Protein AF-A0A397VC99-F1 (afdb_monomer_lite)

Foldseek 3Di:
DDDPVVVVVVVVVVVVVVVVVVVVVVLVVVLVVLVVQCPDPPRVVVSVVVLLVVLLVVLQVVCCVPPVDNDDSVRLCVLLVPDDPPPDDDDDDDDPDDPVVVVLVSLLSNLSSVLCVPQADGPSCRDDPLVCLALQNVLVSQCSNCPVPDPNGSDQDQDWDADPPDPHTDDHSVCPRVVRRVVSVVVCVVVVVVVVVVPDD

Secondary structure (DSSP, 8-state):
---HHHHHHHHHHHHHHHHHHHHHHHHHHHHHHHHHHHTSTTTHHHHHHHHHHHHHHHHHHHHHHHH-----HHHHHHHTTPPPS--SS---------HHHHHHHHHHHHHHHHHHHHHSPPTT-----GGG-SHHHHHHHHHHHHTTT-TTTTSPP-S--B-TTS--B---GGGHHHHHHHHHHHHHHHHHHHHHTTS--

Organism: NCBI:txid44941

Structure (mmCIF, N/CA/C/O backbone):
data_AF-A0A397VC99-F1
#
_entry.id   AF-A0A397VC99-F1
#
loop_
_atom_site.group_PDB
_atom_site.id
_atom_site.type_symbol
_atom_site.label_atom_id
_atom_site.label_alt_id
_atom_site.label_comp_id
_atom_site.label_asym_id
_atom_site.label_entity_id
_atom_site.label_seq_id
_atom_site.pdbx_PDB_ins_code
_atom_site.Cartn_x
_atom_site.Cartn_y
_atom_site.Cartn_z
_atom_site.occupancy
_atom_site.B_iso_or_equiv
_atom_site.auth_seq_id
_atom_site.auth_comp_id
_atom_site.auth_asym_id
_atom_site.auth_atom_id
_atom_site.pdbx_PDB_model_num
ATOM 1 N N . MET A 1 1 ? 1.171 -48.719 28.717 1.00 49.84 1 MET A N 1
ATOM 2 C CA . MET A 1 1 ? 1.466 -47.633 29.675 1.00 49.84 1 MET A CA 1
ATOM 3 C C . MET A 1 1 ? 2.004 -46.476 28.856 1.00 49.84 1 MET A C 1
ATOM 5 O O . MET A 1 1 ? 3.018 -46.664 28.202 1.00 49.84 1 MET A O 1
ATOM 9 N N . GLU A 1 2 ? 1.279 -45.361 28.767 1.00 50.50 2 GLU A N 1
ATOM 10 C CA . GLU A 1 2 ? 1.745 -44.176 28.025 1.00 50.50 2 GLU A CA 1
ATOM 11 C C . GLU A 1 2 ? 2.911 -43.511 28.763 1.00 50.50 2 GLU A C 1
ATOM 13 O O . GLU A 1 2 ? 2.883 -43.418 29.992 1.00 50.50 2 GLU A O 1
ATOM 18 N N . ASN A 1 3 ? 3.922 -43.067 28.011 1.00 65.25 3 ASN A N 1
ATOM 19 C CA . ASN A 1 3 ? 5.123 -42.426 28.540 1.00 65.25 3 ASN A CA 1
ATOM 20 C C . ASN A 1 3 ? 4.749 -41.093 29.239 1.00 65.25 3 ASN A C 1
ATOM 22 O O . ASN A 1 3 ? 4.077 -40.265 28.616 1.00 65.25 3 ASN A O 1
ATOM 26 N N . PRO A 1 4 ? 5.144 -40.859 30.508 1.00 64.50 4 PRO A N 1
ATOM 27 C CA . PRO A 1 4 ? 4.855 -39.620 31.233 1.00 64.50 4 PRO A CA 1
ATOM 28 C C . PRO A 1 4 ? 5.277 -38.334 30.499 1.00 64.50 4 PRO A C 1
ATOM 30 O O . PRO A 1 4 ? 4.550 -37.347 30.590 1.00 64.50 4 PRO A O 1
ATOM 33 N N . GLU A 1 5 ? 6.348 -38.353 29.698 1.00 61.09 5 GLU A N 1
ATOM 34 C CA . GLU A 1 5 ? 6.775 -37.191 28.894 1.00 61.09 5 GLU A CA 1
ATOM 35 C C . GLU A 1 5 ? 5.746 -36.803 27.817 1.00 61.09 5 GLU A C 1
ATOM 37 O O . GLU A 1 5 ? 5.451 -35.623 27.626 1.00 61.09 5 GLU A O 1
ATOM 42 N N . GLN A 1 6 ? 5.096 -37.786 27.181 1.00 52.66 6 GLN A N 1
ATOM 43 C CA . GLN A 1 6 ? 4.051 -37.527 26.181 1.00 52.66 6 GLN A CA 1
ATOM 44 C C . GLN A 1 6 ? 2.797 -36.905 26.811 1.00 52.66 6 GLN A C 1
ATOM 46 O O . GLN A 1 6 ? 2.110 -36.103 26.182 1.00 52.66 6 GLN A O 1
ATOM 51 N N . ARG A 1 7 ? 2.494 -37.229 28.076 1.00 59.03 7 ARG A N 1
ATOM 52 C CA . ARG A 1 7 ? 1.361 -36.628 28.802 1.00 59.03 7 ARG A CA 1
ATOM 53 C C . ARG A 1 7 ? 1.609 -35.166 29.161 1.00 59.03 7 ARG A C 1
ATOM 55 O O . ARG A 1 7 ? 0.651 -34.395 29.239 1.00 59.03 7 ARG A O 1
ATOM 62 N N . GLU A 1 8 ? 2.863 -34.790 29.375 1.00 62.41 8 GLU A N 1
ATOM 63 C CA . GLU A 1 8 ? 3.250 -33.425 29.719 1.00 62.41 8 GLU A CA 1
ATOM 64 C C . GLU A 1 8 ? 3.267 -32.514 28.484 1.00 62.41 8 GLU A C 1
ATOM 66 O O . GLU A 1 8 ? 2.694 -31.426 28.535 1.00 62.41 8 GLU A O 1
ATOM 71 N N . GLU A 1 9 ? 3.765 -32.994 27.338 1.00 54.16 9 GLU A N 1
ATOM 72 C CA . GLU A 1 9 ? 3.673 -32.280 26.052 1.00 54.16 9 GLU A CA 1
ATOM 73 C C . GLU A 1 9 ? 2.220 -32.060 25.604 1.00 54.16 9 GLU A C 1
ATOM 75 O O . GLU A 1 9 ? 1.854 -30.957 25.191 1.00 54.16 9 GLU A O 1
ATOM 80 N N . ILE A 1 10 ? 1.353 -33.072 25.748 1.00 63.44 10 ILE A N 1
ATOM 81 C CA . ILE A 1 10 ? -0.078 -32.942 25.430 1.00 63.44 10 ILE A CA 1
ATOM 82 C C . ILE A 1 10 ? -0.740 -31.914 26.356 1.00 63.44 10 ILE A C 1
ATOM 84 O O . ILE A 1 10 ? -1.491 -31.060 25.887 1.00 63.44 10 ILE A O 1
ATOM 88 N N . ARG A 1 11 ? -0.439 -31.927 27.662 1.00 58.31 11 ARG A N 1
ATOM 89 C CA . ARG A 1 11 ? -0.972 -30.934 28.610 1.00 58.31 11 ARG A CA 1
ATOM 90 C C . ARG A 1 11 ? -0.477 -29.520 28.312 1.00 58.31 11 ARG A C 1
ATOM 92 O O . ARG A 1 11 ? -1.285 -28.595 28.326 1.00 58.31 11 ARG A O 1
ATOM 99 N N . GLN A 1 12 ? 0.805 -29.338 28.006 1.00 55.69 12 GLN A N 1
ATOM 100 C CA . GLN A 1 12 ? 1.360 -28.029 27.643 1.00 55.69 12 GLN A CA 1
ATOM 101 C C . GLN A 1 12 ? 0.794 -27.512 26.309 1.00 55.69 12 GLN A C 1
ATOM 103 O O . GLN A 1 12 ? 0.506 -26.317 26.183 1.00 55.69 12 GLN A O 1
ATOM 108 N N . GLY A 1 13 ? 0.560 -28.404 25.341 1.00 58.28 13 GLY A N 1
ATOM 109 C CA . GLY A 1 13 ? -0.102 -28.096 24.073 1.00 58.28 13 GLY A CA 1
ATOM 110 C C . GLY A 1 13 ? -1.567 -27.683 24.247 1.00 58.28 13 GLY A C 1
ATOM 111 O O . GLY A 1 13 ? -1.996 -26.679 23.676 1.00 58.28 13 GLY A O 1
ATOM 112 N N . VAL A 1 14 ? -2.317 -28.393 25.096 1.00 60.41 14 VAL A N 1
ATOM 113 C CA . VAL A 1 14 ? -3.721 -28.081 25.416 1.00 60.41 14 VAL A CA 1
ATOM 114 C C . VAL A 1 14 ? -3.831 -26.746 26.157 1.00 60.41 14 VAL A C 1
ATOM 116 O O . VAL A 1 14 ? -4.575 -25.874 25.710 1.00 60.41 14 VAL A O 1
ATOM 119 N N . VAL A 1 15 ? -3.020 -26.514 27.194 1.00 60.09 15 VAL A N 1
ATOM 120 C CA . VAL A 1 15 ? -3.010 -25.245 27.947 1.00 60.09 15 VAL A CA 1
ATOM 121 C C . VAL A 1 15 ? -2.630 -24.064 27.046 1.00 60.09 15 VAL A C 1
ATOM 123 O O . VAL A 1 15 ? -3.281 -23.018 27.080 1.00 60.09 15 VAL A O 1
ATOM 126 N N . SER A 1 16 ? -1.638 -24.234 26.168 1.00 60.75 16 SER A N 1
ATOM 127 C CA . SER A 1 16 ? -1.271 -23.205 25.186 1.00 60.75 16 SER A CA 1
ATOM 128 C C . SER A 1 16 ? -2.404 -22.926 24.193 1.00 60.75 16 SER A C 1
ATOM 130 O O . SER A 1 16 ? -2.652 -21.770 23.849 1.00 60.75 16 SER A O 1
ATOM 132 N N . SER A 1 17 ? -3.139 -23.955 23.761 1.00 60.84 17 SER A N 1
ATOM 133 C CA . SER A 1 17 ? -4.274 -23.802 22.843 1.00 60.84 17 SER A CA 1
ATOM 134 C C . SER A 1 17 ? -5.478 -23.090 23.484 1.00 60.84 17 SER A C 1
ATOM 136 O O . SER A 1 17 ? -6.077 -22.210 22.860 1.00 60.84 17 SER A O 1
ATOM 138 N N . GLU A 1 18 ? -5.783 -23.379 24.752 1.00 59.50 18 GLU A N 1
ATOM 139 C CA . GLU A 1 18 ? -6.873 -22.751 25.507 1.00 59.50 18 GLU A CA 1
ATOM 140 C C . GLU A 1 18 ? -6.581 -21.278 25.816 1.00 59.50 18 GLU A C 1
ATOM 142 O O . GLU A 1 18 ? -7.452 -20.416 25.646 1.00 59.50 18 GLU A O 1
ATOM 147 N N . ILE A 1 19 ? -5.337 -20.957 26.188 1.00 62.91 19 ILE A N 1
ATOM 148 C CA . ILE A 1 19 ? -4.885 -19.575 26.409 1.00 62.91 19 ILE A CA 1
ATOM 149 C C . ILE A 1 19 ? -4.971 -18.769 25.106 1.00 62.91 19 ILE A C 1
ATOM 151 O O . ILE A 1 19 ? -5.478 -17.643 25.103 1.00 62.91 19 ILE A O 1
ATOM 155 N N . VAL A 1 20 ? -4.537 -19.342 23.979 1.00 63.41 20 VAL A N 1
ATOM 156 C CA . VAL A 1 20 ? -4.627 -18.696 22.659 1.00 63.41 20 VAL A CA 1
ATOM 157 C C . VAL A 1 20 ? -6.087 -18.457 22.258 1.00 63.41 20 VAL A C 1
ATOM 159 O O . VAL A 1 20 ? -6.416 -17.358 21.806 1.00 63.41 20 VAL A O 1
ATOM 162 N N . CYS A 1 21 ? -6.979 -19.428 22.471 1.00 63.38 21 CYS A N 1
ATOM 163 C CA . CYS A 1 21 ? -8.408 -19.301 22.166 1.00 63.38 21 CYS A CA 1
ATOM 164 C C . CYS A 1 21 ? -9.105 -18.241 23.045 1.00 63.38 21 CYS A C 1
ATOM 166 O O . CYS A 1 21 ? -9.851 -17.392 22.545 1.00 63.38 21 CYS A O 1
ATOM 168 N N . SER A 1 22 ? -8.813 -18.224 24.350 1.00 73.12 22 SER A N 1
ATOM 169 C CA . SER A 1 22 ? -9.335 -17.227 25.297 1.00 73.12 22 SER A CA 1
ATOM 170 C C . SER A 1 22 ? -8.887 -15.805 24.937 1.00 73.12 22 SER A C 1
ATOM 172 O O . SER A 1 22 ? -9.702 -14.877 24.887 1.00 73.12 22 SER A O 1
ATOM 174 N N . ASN A 1 23 ? -7.612 -15.631 24.582 1.00 71.88 23 ASN A N 1
ATOM 175 C CA . ASN A 1 23 ? -7.074 -14.341 24.154 1.00 71.88 23 ASN A CA 1
ATOM 176 C C . ASN A 1 23 ? -7.668 -13.877 22.816 1.00 71.88 23 ASN A C 1
ATOM 178 O O . ASN A 1 23 ? -8.002 -12.702 22.674 1.00 71.88 23 ASN A O 1
ATOM 182 N N . GLN A 1 24 ? -7.893 -14.784 21.861 1.00 73.56 24 GLN A N 1
ATOM 183 C CA . GLN A 1 24 ? -8.561 -14.452 20.597 1.00 73.56 24 GLN A CA 1
ATOM 184 C C . GLN A 1 24 ? -9.996 -13.954 20.804 1.00 73.56 24 GLN A C 1
ATOM 186 O O . GLN A 1 24 ? -10.402 -12.984 20.162 1.00 73.56 24 GLN A O 1
ATOM 191 N N . LYS A 1 25 ? -10.765 -14.570 21.712 1.00 77.12 25 LYS A N 1
ATOM 192 C CA . LYS A 1 25 ? -12.126 -14.112 22.045 1.00 77.12 25 LYS A CA 1
ATOM 193 C C . LYS A 1 25 ? -12.116 -12.716 22.672 1.00 77.12 25 LYS A C 1
ATOM 195 O O . LYS A 1 25 ? -12.900 -11.863 22.259 1.00 77.12 25 LYS A O 1
ATOM 200 N N . LYS A 1 26 ? -11.194 -12.455 23.606 1.00 81.06 26 LYS A N 1
ATOM 201 C CA . LYS A 1 26 ? -11.022 -11.127 24.224 1.00 81.06 26 LYS A CA 1
ATOM 202 C C . LYS A 1 26 ? -10.648 -10.058 23.196 1.00 81.06 26 LYS A C 1
ATOM 204 O O . LYS A 1 26 ? -11.243 -8.984 23.204 1.00 81.06 26 LYS A O 1
ATOM 209 N N . ILE A 1 27 ? -9.725 -10.366 22.282 1.00 81.94 27 ILE A N 1
ATOM 210 C CA . ILE A 1 27 ? -9.334 -9.459 21.193 1.00 81.94 27 ILE A CA 1
ATOM 211 C C . ILE A 1 27 ? -10.538 -9.142 20.303 1.00 81.94 27 ILE A C 1
ATOM 213 O O . ILE A 1 27 ? -10.819 -7.971 20.073 1.00 81.94 27 ILE A O 1
ATOM 217 N N . LYS A 1 28 ? -11.300 -10.152 19.862 1.00 82.25 28 LYS A N 1
ATOM 218 C CA . LYS A 1 28 ? -12.501 -9.939 19.034 1.00 82.25 28 LYS A CA 1
ATOM 219 C C . LYS A 1 28 ? -13.543 -9.064 19.733 1.00 82.25 28 LYS A C 1
ATOM 221 O O . LYS A 1 28 ? -14.130 -8.189 19.098 1.00 82.25 28 LYS A O 1
ATOM 226 N N . HIS A 1 29 ? -13.754 -9.271 21.032 1.00 83.19 29 HIS A N 1
ATOM 227 C CA . HIS A 1 29 ? -14.681 -8.458 21.816 1.00 83.19 29 HIS A CA 1
ATOM 228 C C . HIS A 1 29 ? -14.211 -6.999 21.925 1.00 83.19 29 HIS A C 1
ATOM 230 O O . HIS A 1 29 ? -14.992 -6.078 21.690 1.00 83.19 29 HIS A O 1
ATOM 236 N N . LEU A 1 30 ? -12.917 -6.780 22.186 1.00 83.44 30 LEU A N 1
ATOM 237 C CA . LEU A 1 30 ? -12.319 -5.444 22.204 1.00 83.44 30 LEU A CA 1
ATOM 238 C C . LEU A 1 30 ? -12.439 -4.753 20.839 1.00 83.44 30 LEU A C 1
ATOM 240 O O . LEU A 1 30 ? -12.826 -3.592 20.771 1.00 83.44 30 LEU A O 1
ATOM 244 N N . GLN A 1 31 ? -12.172 -5.469 19.745 1.00 84.25 31 GLN A N 1
ATOM 245 C CA . GLN A 1 31 ? -12.347 -4.947 18.389 1.00 84.25 31 GLN A CA 1
ATOM 246 C C . GLN A 1 31 ? -13.796 -4.507 18.150 1.00 84.25 31 GLN A C 1
ATOM 248 O O . GLN A 1 31 ? -14.030 -3.402 17.668 1.00 84.25 31 GLN A O 1
ATOM 253 N N . GLN A 1 32 ? -14.784 -5.323 18.524 1.00 83.81 32 GLN A N 1
ATOM 254 C CA . GLN A 1 32 ? -16.198 -4.951 18.403 1.00 83.81 32 GLN A CA 1
ATOM 255 C C . GLN A 1 32 ? -16.537 -3.693 19.213 1.00 83.81 32 GLN A C 1
ATOM 257 O O . GLN A 1 32 ? -17.181 -2.793 18.674 1.00 83.81 32 GLN A O 1
ATOM 262 N N . ALA A 1 33 ? -16.056 -3.589 20.455 1.00 83.38 33 ALA A N 1
ATOM 263 C CA . ALA A 1 33 ? -16.259 -2.406 21.288 1.00 83.38 33 ALA A CA 1
ATOM 264 C C . ALA A 1 33 ? -15.656 -1.141 20.650 1.00 83.38 33 ALA A C 1
ATOM 266 O O . A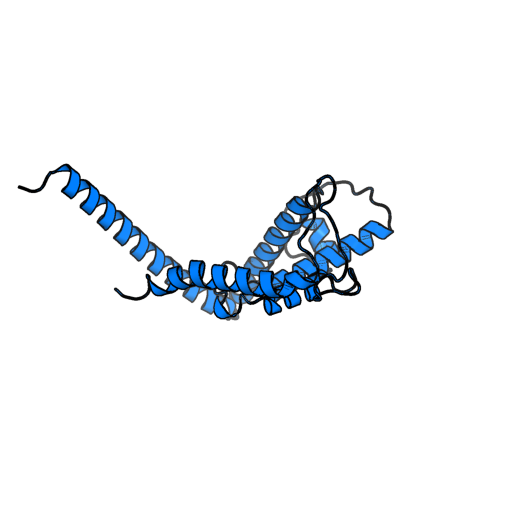LA A 1 33 ? -16.338 -0.124 20.536 1.00 83.38 33 ALA A O 1
ATOM 267 N N . ILE A 1 34 ? -14.421 -1.223 20.139 1.00 83.31 34 ILE A N 1
ATOM 268 C CA . ILE A 1 34 ? -13.771 -0.116 19.420 1.00 83.31 34 ILE A CA 1
ATOM 269 C C . ILE A 1 34 ? -14.565 0.244 18.161 1.00 83.31 34 ILE A C 1
ATOM 271 O O . ILE A 1 34 ? -14.764 1.420 17.875 1.00 83.31 34 ILE A O 1
ATOM 275 N N . LYS A 1 35 ? -15.064 -0.744 17.410 1.00 82.88 35 LYS A N 1
ATOM 276 C CA . LYS A 1 35 ? -15.822 -0.505 16.171 1.00 82.88 35 LYS A CA 1
ATOM 277 C C . LYS A 1 35 ? -17.114 0.263 16.440 1.00 82.88 35 LYS A C 1
ATOM 279 O O . LYS A 1 35 ? -17.493 1.119 15.642 1.00 82.88 35 LYS A O 1
ATOM 284 N N . LEU A 1 36 ? -17.783 -0.045 17.548 1.00 82.62 36 LEU A N 1
ATOM 285 C CA . LEU A 1 36 ? -18.963 0.689 17.996 1.00 82.62 36 LEU A CA 1
ATOM 286 C C . LEU A 1 36 ? -18.582 2.109 18.428 1.00 82.62 36 LEU A C 1
ATOM 288 O O . LEU A 1 36 ? -19.193 3.063 17.957 1.00 82.62 36 LEU A O 1
ATOM 292 N N . ALA A 1 37 ? -17.519 2.256 19.222 1.00 81.56 37 ALA A N 1
ATOM 293 C CA . ALA A 1 37 ? -17.068 3.547 19.731 1.00 81.56 37 ALA A CA 1
ATOM 294 C C . ALA A 1 37 ? -16.551 4.500 18.635 1.00 81.56 37 ALA A C 1
ATOM 296 O O . ALA A 1 37 ? -16.786 5.699 18.716 1.00 81.56 37 ALA A O 1
ATOM 297 N N . VAL A 1 38 ? -15.917 3.989 17.571 1.00 79.81 38 VAL A N 1
ATOM 298 C CA . VAL A 1 38 ? -15.510 4.783 16.389 1.00 79.81 38 VAL A CA 1
ATOM 299 C C . VAL A 1 38 ? -16.710 5.468 15.726 1.00 79.81 38 VAL A C 1
ATOM 301 O O . VAL A 1 38 ? -16.575 6.574 15.207 1.00 79.81 38 VAL A O 1
ATOM 304 N N . ASN A 1 39 ? -17.877 4.818 15.740 1.00 77.88 39 ASN A N 1
ATOM 305 C CA . ASN A 1 39 ? -19.109 5.341 15.148 1.00 77.88 39 ASN A CA 1
ATOM 306 C C . ASN A 1 39 ? -19.983 6.107 16.159 1.00 77.88 39 ASN A C 1
ATOM 308 O O . ASN A 1 39 ? -21.022 6.649 15.779 1.00 77.88 39 ASN A O 1
ATOM 312 N N . ASP A 1 40 ? -19.578 6.162 17.430 1.00 82.88 40 ASP A N 1
ATOM 313 C CA . ASP A 1 40 ? -20.261 6.922 18.473 1.00 82.88 40 ASP A CA 1
ATOM 314 C C . ASP A 1 40 ? -19.954 8.423 18.331 1.00 82.88 40 ASP A C 1
ATOM 316 O O . ASP A 1 40 ? -18.836 8.838 18.023 1.00 82.88 40 ASP A O 1
ATOM 320 N N . LYS A 1 41 ? -20.953 9.266 18.597 1.00 70.06 41 LYS A N 1
ATOM 321 C CA . LYS A 1 41 ? -20.808 10.725 18.626 1.00 70.06 41 LYS A CA 1
ATOM 322 C C . LYS A 1 41 ? -19.933 11.216 19.785 1.00 70.06 41 LYS A C 1
ATOM 324 O O . LYS A 1 41 ? -19.362 12.295 19.658 1.00 70.06 41 LYS A O 1
ATOM 329 N N . LYS A 1 42 ? -19.846 10.475 20.897 1.00 76.12 42 LYS A N 1
ATOM 330 C CA . LYS A 1 42 ? -19.021 10.852 22.061 1.00 76.12 42 LYS A CA 1
ATOM 331 C C . LYS A 1 42 ? -17.552 10.482 21.877 1.00 76.12 42 LYS A C 1
ATOM 333 O O . LYS A 1 42 ? -16.690 11.352 21.968 1.00 76.12 42 LYS A O 1
ATOM 338 N N . ASP A 1 43 ? -17.288 9.219 21.561 1.00 78.56 43 ASP A N 1
ATOM 339 C CA . ASP A 1 43 ? -15.927 8.671 21.583 1.00 78.56 43 ASP A CA 1
ATOM 340 C C . ASP A 1 43 ? -15.308 8.529 20.183 1.00 78.56 43 ASP A C 1
ATOM 342 O O . ASP A 1 43 ? -14.103 8.296 20.053 1.00 78.56 43 ASP A O 1
ATOM 346 N N . GLY A 1 44 ? -16.090 8.723 19.116 1.00 78.50 44 GLY A N 1
ATOM 347 C CA . GLY A 1 44 ? -15.633 8.523 17.740 1.00 78.50 44 GLY A CA 1
ATOM 348 C C . GLY A 1 44 ? -14.466 9.424 17.344 1.00 78.50 44 GLY A C 1
ATOM 349 O O . GLY A 1 44 ? -13.562 8.985 16.632 1.00 78.50 44 GLY A O 1
ATOM 350 N N . LEU A 1 45 ? -14.418 10.659 17.861 1.00 82.06 45 LEU A N 1
ATOM 351 C CA . LEU A 1 45 ? -13.292 11.573 17.633 1.00 82.06 45 LEU A CA 1
ATOM 352 C C . LEU A 1 45 ? -11.993 11.064 18.267 1.00 82.06 45 LEU A C 1
ATOM 354 O O . LEU A 1 45 ? -10.941 11.148 17.633 1.00 82.06 45 LEU A O 1
ATOM 358 N N . PHE A 1 46 ? -12.064 10.512 19.481 1.00 84.75 46 PHE A N 1
ATOM 359 C CA . PHE A 1 46 ? -10.902 9.946 20.164 1.00 84.75 46 PHE A CA 1
ATOM 360 C C . PHE A 1 46 ? -10.342 8.757 19.380 1.00 84.75 46 PHE A C 1
ATOM 362 O O . PHE A 1 46 ? -9.158 8.738 19.039 1.00 84.75 46 PHE A O 1
ATOM 369 N N . TRP A 1 47 ? -11.197 7.795 19.024 1.00 82.62 47 TRP A N 1
ATOM 370 C CA . TRP A 1 47 ? -10.761 6.594 18.312 1.00 82.62 47 TRP A CA 1
ATOM 371 C C . TRP A 1 47 ? -10.264 6.889 16.901 1.00 82.62 47 TRP A C 1
ATOM 373 O O . TRP A 1 47 ? -9.263 6.316 16.473 1.00 82.62 47 TRP A O 1
ATOM 383 N N . LYS A 1 48 ? -10.909 7.822 16.192 1.00 81.81 48 LYS A N 1
ATOM 384 C CA . LYS A 1 48 ? -10.426 8.295 14.894 1.00 81.81 48 LYS A CA 1
ATOM 385 C C . LYS A 1 48 ? -9.049 8.949 15.018 1.00 81.81 48 LYS A C 1
ATOM 387 O O . LYS A 1 48 ? -8.154 8.598 14.257 1.00 81.81 48 LYS A O 1
ATOM 392 N N . GLY A 1 49 ? -8.854 9.817 16.013 1.00 82.81 49 GLY A N 1
ATOM 393 C CA . GLY A 1 49 ? -7.554 10.431 16.288 1.00 82.81 49 GLY A CA 1
ATOM 394 C C . GLY A 1 49 ? -6.467 9.404 16.617 1.00 82.81 49 GLY A C 1
ATOM 395 O O . GLY A 1 49 ? -5.339 9.527 16.146 1.00 82.81 49 GLY A O 1
ATOM 396 N N . TYR A 1 50 ? -6.807 8.351 17.364 1.00 83.75 50 TYR A N 1
ATOM 397 C CA . TYR A 1 50 ? -5.873 7.265 17.666 1.00 83.75 50 TYR A CA 1
ATOM 398 C C . TYR A 1 50 ? -5.491 6.454 16.415 1.00 83.75 50 TYR A C 1
ATOM 400 O O . TYR A 1 50 ? -4.320 6.129 16.220 1.00 83.75 50 TYR A O 1
ATOM 408 N N . ILE A 1 51 ? -6.458 6.140 15.544 1.00 84.19 51 ILE A N 1
ATOM 409 C CA . ILE A 1 51 ? -6.200 5.457 14.265 1.00 84.19 51 ILE A CA 1
ATOM 410 C C . ILE A 1 51 ? -5.296 6.316 13.371 1.00 84.19 51 ILE A C 1
ATOM 412 O O . ILE A 1 51 ? -4.309 5.813 12.832 1.00 84.19 51 ILE A O 1
ATOM 416 N N . ASP A 1 52 ? -5.593 7.612 13.264 1.00 82.81 52 ASP A N 1
ATOM 417 C CA . ASP A 1 52 ? -4.796 8.558 12.481 1.00 82.81 52 ASP A CA 1
ATOM 418 C C . ASP A 1 52 ? -3.352 8.644 13.002 1.00 82.81 52 ASP A C 1
ATOM 420 O O . ASP A 1 52 ? -2.407 8.602 12.212 1.00 82.81 52 ASP A O 1
ATOM 424 N N . LEU A 1 53 ? -3.164 8.681 14.327 1.00 83.38 53 LEU A N 1
ATOM 425 C CA . LEU A 1 53 ? -1.843 8.655 14.960 1.00 83.38 53 LEU A CA 1
ATOM 426 C C . LEU A 1 53 ? -1.056 7.391 14.595 1.00 83.38 53 LEU A C 1
ATOM 428 O O . LEU A 1 53 ? 0.140 7.461 14.306 1.00 83.38 53 LEU A O 1
ATOM 432 N N . HIS A 1 54 ? -1.713 6.233 14.595 1.00 84.19 54 HIS A N 1
ATOM 433 C CA . HIS A 1 54 ? -1.058 4.983 14.232 1.00 84.19 54 HIS A CA 1
ATOM 434 C C . HIS A 1 54 ? -0.592 4.993 12.768 1.00 84.19 54 HIS A C 1
ATOM 436 O O . HIS A 1 54 ? 0.537 4.598 12.475 1.00 84.19 54 HIS A O 1
ATOM 442 N N . PHE A 1 55 ? -1.420 5.488 11.844 1.00 84.19 55 PHE A N 1
ATOM 443 C CA . PHE A 1 55 ? -1.021 5.631 10.443 1.00 84.19 55 PHE A CA 1
ATOM 444 C C . PHE A 1 55 ? 0.147 6.606 10.259 1.00 84.19 55 PHE A C 1
ATOM 446 O O . PHE A 1 55 ? 1.056 6.328 9.476 1.00 84.19 55 PHE A O 1
ATOM 453 N N . GLU A 1 56 ? 0.172 7.713 11.006 1.00 81.62 56 GLU A N 1
ATOM 454 C CA . GLU A 1 56 ? 1.306 8.645 11.008 1.00 81.62 56 GLU A CA 1
ATOM 455 C C . GLU A 1 56 ? 2.591 7.979 11.514 1.00 81.62 56 GLU A C 1
ATOM 457 O O . GLU A 1 56 ? 3.661 8.173 10.931 1.00 81.62 56 GLU A O 1
ATOM 462 N N . ARG A 1 57 ? 2.498 7.150 12.560 1.00 81.75 57 ARG A N 1
ATOM 463 C CA . ARG A 1 57 ? 3.655 6.424 13.092 1.00 81.75 57 ARG A CA 1
ATOM 464 C C . ARG A 1 57 ? 4.181 5.381 12.113 1.00 81.75 57 ARG A C 1
ATOM 466 O O . ARG A 1 57 ? 5.385 5.334 11.880 1.00 81.75 57 ARG A O 1
ATOM 473 N N . TYR A 1 58 ? 3.287 4.615 11.498 1.00 82.56 58 TYR A N 1
ATOM 474 C CA . TYR A 1 58 ? 3.657 3.638 10.480 1.00 82.56 58 TYR A CA 1
ATOM 475 C C . TYR A 1 58 ? 4.342 4.306 9.277 1.00 82.56 58 TYR A C 1
ATOM 477 O O . TYR A 1 58 ? 5.376 3.845 8.803 1.00 82.56 58 TYR A O 1
ATOM 485 N N . LEU A 1 59 ? 3.838 5.463 8.835 1.00 83.56 59 LEU A N 1
ATOM 486 C CA . LEU A 1 59 ? 4.476 6.246 7.777 1.00 83.56 59 LEU A CA 1
ATOM 487 C C . LEU A 1 59 ? 5.900 6.696 8.151 1.00 83.56 59 LEU A C 1
ATOM 489 O O . LEU A 1 59 ? 6.794 6.625 7.307 1.00 83.56 59 LEU A O 1
ATOM 493 N N . LEU A 1 60 ? 6.124 7.149 9.391 1.00 79.81 60 LEU A N 1
ATOM 494 C CA . LEU A 1 60 ? 7.464 7.514 9.876 1.00 79.81 60 LEU A CA 1
ATOM 495 C C . LEU A 1 60 ? 8.429 6.331 9.794 1.00 79.81 60 LEU A C 1
ATOM 497 O O . LEU A 1 60 ? 9.563 6.509 9.349 1.00 79.81 60 LEU A O 1
ATOM 501 N N . GLU A 1 61 ? 7.984 5.141 10.191 1.00 79.62 61 GLU A N 1
ATOM 502 C CA . GLU A 1 61 ? 8.785 3.917 10.115 1.00 79.62 61 GLU A CA 1
ATOM 503 C C . GLU A 1 61 ? 9.144 3.581 8.665 1.00 79.62 61 GLU A C 1
ATOM 505 O O . GLU A 1 61 ? 10.322 3.386 8.361 1.00 79.62 61 GLU A O 1
ATOM 510 N N . CYS A 1 62 ? 8.168 3.620 7.749 1.00 77.50 62 CYS A N 1
ATOM 511 C CA . CYS A 1 62 ? 8.410 3.380 6.325 1.00 77.50 62 CYS A CA 1
ATOM 512 C C . CYS A 1 62 ? 9.438 4.356 5.736 1.00 77.50 62 CYS A C 1
ATOM 514 O O . CYS A 1 62 ? 10.364 3.943 5.040 1.00 77.50 62 CYS A O 1
ATOM 516 N N . VAL A 1 63 ? 9.300 5.658 6.009 1.00 76.75 63 VAL A N 1
ATOM 517 C CA . VAL A 1 63 ? 10.203 6.662 5.426 1.00 76.75 63 VAL A CA 1
ATOM 518 C C . VAL A 1 63 ? 11.597 6.598 6.050 1.00 76.75 63 VAL A C 1
ATOM 520 O O . VAL A 1 63 ? 12.585 6.756 5.333 1.00 76.75 63 VAL A O 1
ATOM 523 N N . SER A 1 64 ? 11.690 6.331 7.354 1.00 71.50 64 SER A N 1
ATOM 524 C CA . SER A 1 64 ? 12.978 6.189 8.044 1.00 71.50 64 SER A CA 1
ATOM 525 C C . SER A 1 64 ? 13.758 4.985 7.513 1.00 71.50 64 SER A C 1
ATOM 527 O O . SER A 1 64 ? 14.956 5.102 7.258 1.00 71.50 64 SER A O 1
ATOM 529 N N . ALA A 1 65 ? 13.072 3.860 7.278 1.00 70.94 65 ALA A N 1
ATOM 530 C CA . ALA A 1 65 ? 13.671 2.650 6.723 1.00 70.94 65 ALA A CA 1
ATOM 531 C C . ALA A 1 65 ? 14.156 2.832 5.273 1.00 70.94 65 ALA A C 1
ATOM 533 O O . ALA A 1 65 ? 15.227 2.347 4.922 1.00 70.94 65 ALA A O 1
ATOM 534 N N . GLU A 1 66 ? 13.398 3.539 4.428 1.00 67.81 66 GLU A N 1
ATOM 535 C CA . GLU A 1 66 ? 13.772 3.738 3.019 1.00 67.81 66 GLU A CA 1
ATOM 536 C C . GLU A 1 66 ? 14.793 4.861 2.793 1.00 67.81 66 GLU A C 1
ATOM 538 O O . GLU A 1 66 ? 15.543 4.827 1.819 1.00 67.81 66 GLU A O 1
ATOM 543 N N . GLY A 1 67 ? 14.760 5.914 3.612 1.00 60.03 67 GLY A N 1
ATOM 544 C CA . GLY A 1 67 ? 15.475 7.154 3.317 1.00 60.03 67 GLY A CA 1
ATOM 545 C C . GLY A 1 67 ? 16.868 7.252 3.923 1.00 60.03 67 GLY A C 1
ATOM 546 O O . GLY A 1 67 ? 17.657 8.065 3.454 1.00 60.03 67 GLY A O 1
ATOM 547 N N . ASN A 1 68 ? 17.161 6.510 4.996 1.00 56.09 68 ASN A N 1
ATOM 548 C CA . ASN A 1 68 ? 18.221 6.901 5.936 1.00 56.09 68 ASN A CA 1
ATOM 549 C C . ASN A 1 68 ? 18.068 8.383 6.376 1.00 56.09 68 ASN A C 1
ATOM 551 O O . ASN A 1 68 ? 19.036 9.088 6.651 1.00 56.09 68 ASN A O 1
ATOM 555 N N . ILE A 1 69 ? 16.822 8.880 6.372 1.00 58.28 69 ILE A N 1
ATOM 556 C CA . ILE A 1 69 ? 16.445 10.247 6.728 1.00 58.28 69 ILE A CA 1
ATOM 557 C C . ILE A 1 69 ? 15.720 10.153 8.065 1.00 58.28 69 ILE A C 1
ATOM 559 O O . ILE A 1 69 ? 14.652 9.548 8.155 1.00 58.28 69 ILE A O 1
ATOM 563 N N . ILE A 1 70 ? 16.274 10.787 9.096 1.00 58.88 70 ILE A N 1
ATOM 564 C CA . ILE A 1 70 ? 15.603 10.936 10.388 1.00 58.88 70 ILE A CA 1
ATOM 565 C C . ILE A 1 70 ? 14.545 12.034 10.229 1.00 58.88 70 ILE A C 1
ATOM 567 O O . ILE A 1 70 ? 14.858 13.224 10.270 1.00 58.88 70 ILE A O 1
ATOM 571 N N . LEU A 1 71 ? 13.290 11.643 9.994 1.00 64.31 71 LEU A N 1
ATOM 572 C CA . LEU A 1 71 ? 12.158 12.571 9.950 1.00 64.31 71 LEU A CA 1
ATOM 573 C C . LEU A 1 71 ? 11.440 12.609 11.300 1.00 64.31 71 LEU A C 1
ATOM 575 O O . LEU A 1 71 ? 11.115 11.572 11.874 1.00 64.31 71 LEU A O 1
ATOM 579 N N . SER A 1 72 ? 11.142 13.812 11.792 1.00 66.50 72 SER A N 1
ATOM 580 C CA . SER A 1 72 ? 10.297 13.991 12.972 1.00 66.50 72 SER A CA 1
ATOM 581 C C . SER A 1 72 ? 8.809 13.910 12.610 1.00 66.50 72 SER A C 1
ATOM 583 O O . SER A 1 72 ? 8.389 14.279 11.508 1.00 66.50 72 SER A O 1
ATOM 585 N N . SER A 1 73 ? 7.980 13.516 13.582 1.00 63.19 73 SER A N 1
ATOM 586 C CA . SER A 1 73 ? 6.512 13.554 13.455 1.00 63.19 73 SER A CA 1
ATOM 587 C C . SER A 1 73 ? 6.000 14.955 13.079 1.00 63.19 73 SER A C 1
ATOM 589 O O . SER A 1 73 ? 5.168 15.121 12.186 1.00 63.19 73 SER A O 1
ATOM 591 N N . SER A 1 74 ? 6.604 15.992 13.669 1.00 64.00 74 SER A N 1
ATOM 592 C CA . SER A 1 74 ? 6.279 17.397 13.406 1.00 64.00 74 SER A CA 1
ATOM 593 C C . SER A 1 74 ? 6.546 17.836 11.959 1.00 64.00 74 SER A C 1
ATOM 595 O O . SER A 1 74 ? 5.848 18.712 11.443 1.00 64.00 74 SER A O 1
ATOM 597 N N . TYR A 1 75 ? 7.519 17.233 11.270 1.00 67.19 75 TYR A N 1
ATOM 598 C CA . TYR A 1 75 ? 7.787 17.518 9.861 1.00 67.19 75 TYR A CA 1
ATOM 599 C C . TYR A 1 75 ? 6.752 16.864 8.938 1.00 67.19 75 TYR A C 1
ATOM 601 O O . TYR A 1 75 ? 6.233 17.526 8.038 1.00 67.19 75 TYR A O 1
ATOM 609 N N . ILE A 1 76 ? 6.385 15.603 9.193 1.00 67.50 76 ILE A N 1
ATOM 610 C CA . ILE A 1 76 ? 5.348 14.904 8.418 1.00 67.50 76 ILE A CA 1
ATOM 611 C C . ILE A 1 76 ? 4.002 15.625 8.530 1.00 67.50 76 ILE A C 1
ATOM 613 O O . ILE A 1 76 ? 3.364 15.881 7.510 1.00 67.50 76 ILE A O 1
ATOM 617 N N . GLN A 1 77 ? 3.606 16.046 9.731 1.00 67.25 77 GLN A N 1
ATOM 618 C CA . GLN A 1 77 ? 2.356 16.787 9.934 1.00 67.25 77 GLN A CA 1
ATOM 619 C C . GLN A 1 77 ? 2.311 18.094 9.124 1.00 67.25 77 GLN A C 1
ATOM 621 O O . GLN A 1 77 ? 1.301 18.388 8.478 1.00 67.25 77 GLN A O 1
ATOM 626 N N . LYS A 1 78 ? 3.431 18.836 9.062 1.00 70.44 78 LYS A N 1
ATOM 627 C CA . LYS A 1 78 ? 3.565 20.027 8.202 1.00 70.44 78 LYS A CA 1
ATOM 628 C C . LYS A 1 78 ? 3.420 19.685 6.717 1.00 70.44 78 LYS A C 1
ATOM 630 O O . LYS A 1 78 ? 2.734 20.404 5.992 1.00 70.44 78 LYS A O 1
ATOM 635 N N . LEU A 1 79 ? 4.036 18.595 6.255 1.00 69.12 79 LEU A N 1
ATOM 636 C CA . LEU A 1 79 ? 3.966 18.166 4.852 1.00 69.12 79 LEU A CA 1
ATOM 637 C C . LEU A 1 79 ? 2.571 17.688 4.428 1.00 69.12 79 LEU A C 1
ATOM 639 O O . LEU A 1 79 ? 2.167 17.895 3.280 1.00 69.12 79 LEU A O 1
ATOM 643 N N . LEU A 1 80 ? 1.828 17.080 5.352 1.00 67.44 80 LEU A N 1
ATOM 644 C CA . LEU A 1 80 ? 0.462 16.610 5.128 1.00 67.44 80 LEU A CA 1
ATOM 645 C C . LEU A 1 80 ? -0.590 17.727 5.234 1.00 67.44 80 LEU A C 1
ATOM 647 O O . LEU A 1 80 ? -1.765 17.464 4.994 1.00 67.44 80 LEU A O 1
ATOM 651 N N . LYS A 1 81 ? -0.189 18.968 5.562 1.00 64.50 81 LYS A N 1
ATOM 652 C CA . LYS A 1 81 ? -1.085 20.123 5.771 1.00 64.50 81 LYS A CA 1
ATOM 653 C C . LYS A 1 81 ? -2.227 19.838 6.764 1.00 64.50 81 LYS A C 1
ATOM 655 O O . LYS A 1 81 ? -3.293 20.443 6.664 1.00 64.50 81 LYS A O 1
ATOM 660 N N . LYS A 1 82 ? -2.023 18.922 7.717 1.00 56.09 82 LYS A N 1
ATOM 661 C CA . LYS A 1 82 ? -3.003 18.649 8.775 1.00 56.09 82 LYS A CA 1
ATOM 662 C C . LYS A 1 82 ? -2.852 19.696 9.891 1.00 56.09 82 LYS A C 1
ATOM 664 O O . LYS A 1 82 ? -1.726 19.924 10.338 1.00 56.09 82 LYS A O 1
ATOM 669 N N . PRO A 1 83 ? -3.939 20.335 10.364 1.00 42.56 83 PRO A N 1
ATOM 670 C CA . PRO A 1 83 ? -3.895 21.100 11.603 1.00 42.56 83 PRO A CA 1
ATOM 671 C C . PRO A 1 83 ? -3.598 20.161 12.783 1.00 42.56 83 PRO A C 1
ATOM 673 O O . PRO A 1 83 ? -4.065 19.026 12.842 1.00 42.56 83 PRO A O 1
ATOM 676 N N . CYS A 1 84 ? -2.748 20.636 13.684 1.00 41.47 84 CYS A N 1
ATOM 677 C CA . CYS A 1 84 ? -2.063 19.867 14.716 1.00 41.47 84 CYS A CA 1
ATOM 678 C C . 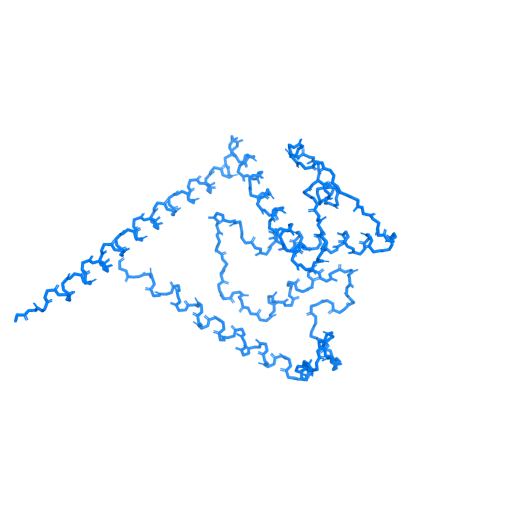CYS A 1 84 ? -3.035 19.243 15.739 1.00 41.47 84 CYS A C 1
ATOM 680 O O . CYS A 1 84 ? -3.725 19.989 16.429 1.00 41.47 84 CYS A O 1
ATOM 682 N N . PHE A 1 85 ? -3.004 17.918 15.934 1.00 40.81 85 PHE A N 1
ATOM 683 C CA . PHE A 1 85 ? -3.537 17.274 17.154 1.00 40.81 85 PHE A CA 1
ATOM 684 C C . PHE A 1 85 ? -2.438 16.893 18.162 1.00 40.81 85 PHE A C 1
ATOM 686 O O . PHE A 1 85 ? -2.714 16.753 19.348 1.00 40.81 85 PHE A O 1
ATOM 693 N N . LEU A 1 86 ? -1.172 16.791 17.738 1.00 39.31 86 LEU A N 1
ATOM 694 C CA . LEU A 1 86 ? -0.056 16.374 18.595 1.00 39.31 86 LEU A CA 1
ATOM 695 C C . LEU A 1 86 ? 1.083 17.388 18.562 1.00 39.31 86 LEU A C 1
ATOM 697 O O . LEU A 1 86 ? 2.134 17.177 17.968 1.00 39.31 86 LEU A O 1
ATOM 701 N N . LYS A 1 87 ? 0.883 18.490 19.281 1.00 36.97 87 LYS A N 1
ATOM 702 C CA . LYS A 1 87 ? 1.945 19.435 19.645 1.00 36.97 87 LYS A CA 1
ATOM 703 C C . LYS A 1 87 ? 2.704 18.969 20.901 1.00 36.97 87 LYS A C 1
ATOM 705 O O . LYS A 1 87 ? 3.081 19.805 21.711 1.00 36.97 87 LYS A O 1
ATOM 710 N N . ILE A 1 88 ? 2.835 17.653 21.114 1.00 36.12 88 ILE A N 1
ATOM 711 C CA . ILE A 1 88 ? 3.254 17.113 22.417 1.00 36.12 88 ILE A CA 1
ATOM 712 C C . ILE A 1 88 ? 4.684 16.568 22.460 1.00 36.12 88 ILE A C 1
ATOM 714 O O . ILE A 1 88 ? 5.286 16.724 23.505 1.00 36.12 88 ILE A O 1
ATOM 718 N N . PHE A 1 89 ? 5.324 16.064 21.402 1.00 33.47 89 PHE A N 1
ATOM 719 C CA . PHE A 1 89 ? 6.756 15.725 21.512 1.00 33.47 89 PHE A CA 1
ATOM 720 C C . PHE A 1 89 ? 7.490 15.772 20.167 1.00 33.47 89 PHE A C 1
ATOM 722 O O . PHE A 1 89 ? 6.916 15.464 19.123 1.00 33.47 89 PHE A O 1
ATOM 729 N N . CYS A 1 90 ? 8.780 16.109 20.253 1.00 31.16 90 CYS A N 1
ATOM 730 C CA . CYS A 1 90 ? 9.819 16.149 19.212 1.00 31.16 90 CYS A CA 1
ATOM 731 C C . CYS A 1 90 ? 10.069 17.520 18.565 1.00 31.16 90 CYS A C 1
ATOM 733 O O . CYS A 1 90 ? 9.632 17.829 17.449 1.00 31.16 90 CYS A O 1
ATOM 735 N N . GLU A 1 91 ? 10.869 18.297 19.296 1.00 38.06 91 GLU A N 1
ATOM 736 C CA . GLU A 1 91 ? 11.722 19.365 18.788 1.00 38.06 91 GLU A CA 1
ATOM 737 C C . GLU A 1 91 ? 13.061 18.806 18.253 1.00 38.06 91 GLU A C 1
ATOM 739 O O . GLU A 1 91 ? 13.509 17.738 18.666 1.00 38.06 91 GLU A O 1
ATOM 744 N N . GLN A 1 92 ? 13.641 19.567 17.315 1.00 43.06 92 GLN A N 1
ATOM 745 C CA . GLN A 1 92 ? 14.877 19.396 16.528 1.00 43.06 92 GLN A CA 1
ATOM 746 C C . GLN A 1 92 ? 14.959 18.261 15.485 1.00 43.06 92 GLN A C 1
ATOM 748 O O . GLN A 1 92 ? 14.873 17.082 15.801 1.00 43.06 92 GLN A O 1
ATOM 753 N N . ILE A 1 93 ? 15.230 18.650 14.224 1.00 41.84 93 ILE A N 1
ATOM 754 C CA . ILE A 1 93 ? 16.432 18.273 13.440 1.00 41.84 93 ILE A CA 1
ATOM 755 C C . ILE A 1 93 ? 16.470 19.039 12.093 1.00 41.84 93 ILE A C 1
ATOM 757 O O . ILE A 1 93 ? 15.445 19.333 11.474 1.00 41.84 93 ILE A O 1
ATOM 761 N N . PHE A 1 94 ? 17.697 19.393 11.694 1.00 41.97 94 PHE A N 1
ATOM 762 C CA . PHE A 1 94 ? 18.147 20.074 10.472 1.00 41.97 94 PHE A CA 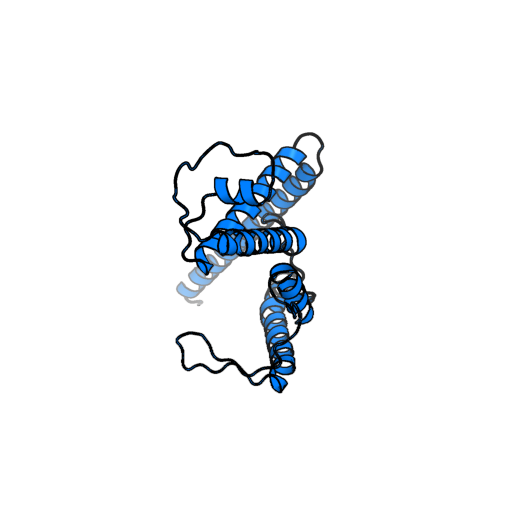1
ATOM 763 C C . PHE A 1 94 ? 17.758 19.338 9.173 1.00 41.97 94 PHE A C 1
ATOM 765 O O . PHE A 1 94 ? 17.981 18.138 9.059 1.00 41.97 94 PHE A O 1
ATOM 772 N N . ILE A 1 95 ? 17.299 20.065 8.140 1.00 46.06 95 ILE A N 1
ATOM 773 C CA . ILE A 1 95 ? 17.205 19.539 6.761 1.00 46.06 95 ILE A CA 1
ATOM 774 C C . ILE A 1 95 ? 17.906 20.492 5.784 1.00 46.06 95 ILE A C 1
ATOM 776 O O . ILE A 1 95 ? 17.285 21.383 5.182 1.00 46.06 95 ILE A O 1
ATOM 780 N N . ASN A 1 96 ? 19.202 20.240 5.583 1.00 39.62 96 ASN A N 1
ATOM 781 C CA . ASN A 1 96 ? 19.935 20.670 4.395 1.00 39.62 96 ASN A CA 1
ATOM 782 C C . ASN A 1 96 ? 19.601 19.710 3.242 1.00 39.62 96 ASN A C 1
ATOM 784 O O . ASN A 1 96 ? 20.312 18.745 2.997 1.00 39.62 96 ASN A O 1
ATOM 788 N N . CYS A 1 97 ? 18.502 19.978 2.536 1.00 42.78 97 CYS A N 1
ATOM 789 C CA . CYS A 1 97 ? 18.233 19.385 1.223 1.00 42.78 97 CYS A CA 1
ATOM 790 C C . CYS A 1 97 ? 17.882 20.495 0.231 1.00 42.78 97 CYS A C 1
ATOM 792 O O . CYS A 1 97 ? 17.123 21.417 0.564 1.00 42.78 97 CYS A O 1
ATOM 794 N N . ILE A 1 98 ? 18.443 20.375 -0.973 1.00 42.81 98 ILE A N 1
ATOM 795 C CA . ILE A 1 98 ? 18.232 21.242 -2.133 1.00 42.81 98 ILE A CA 1
ATOM 796 C C . ILE A 1 98 ? 16.724 21.292 -2.443 1.00 42.81 98 ILE A C 1
ATOM 798 O O . ILE A 1 98 ? 15.998 20.309 -2.302 1.00 42.81 98 ILE A O 1
ATOM 802 N N . GLN A 1 99 ? 16.218 22.473 -2.795 1.00 49.59 99 GLN A N 1
ATOM 803 C CA . GLN A 1 99 ? 14.786 22.811 -2.841 1.00 49.59 99 GLN A CA 1
ATOM 804 C C . GLN A 1 99 ? 13.930 21.871 -3.726 1.00 49.59 99 GLN A C 1
ATOM 806 O O . GLN A 1 99 ? 12.759 21.647 -3.414 1.00 49.59 99 GLN A O 1
ATOM 811 N N . SER A 1 100 ? 14.512 21.278 -4.776 1.00 48.47 100 SER A N 1
ATOM 812 C CA . SER A 1 100 ? 13.869 20.292 -5.663 1.00 48.47 100 SER A CA 1
ATOM 813 C C . SER A 1 100 ? 13.599 18.946 -4.981 1.00 48.47 100 SER A C 1
ATOM 815 O O . SER A 1 100 ? 12.534 18.352 -5.172 1.00 48.47 100 SER A O 1
ATOM 817 N N . ASP A 1 101 ? 14.514 18.490 -4.124 1.00 61.72 101 ASP A N 1
ATOM 818 C CA . ASP A 1 101 ? 14.388 17.212 -3.416 1.00 61.72 101 ASP A CA 1
ATOM 819 C C . ASP A 1 101 ? 13.310 17.283 -2.337 1.00 61.72 101 ASP A C 1
ATOM 821 O O . ASP A 1 101 ? 12.590 16.312 -2.101 1.00 61.72 101 ASP A O 1
ATOM 825 N N . LYS A 1 102 ? 13.105 18.470 -1.753 1.00 66.38 102 LYS A N 1
ATOM 826 C CA . LYS A 1 102 ? 12.033 18.719 -0.778 1.00 66.38 102 LYS A CA 1
ATOM 827 C C . LYS A 1 102 ? 10.641 18.554 -1.391 1.00 66.38 102 LYS A C 1
ATOM 829 O O . LYS A 1 102 ? 9.761 17.986 -0.746 1.00 66.38 102 LYS A O 1
ATOM 834 N N . GLN A 1 103 ? 10.426 19.006 -2.628 1.00 71.69 103 GLN A N 1
ATOM 835 C CA . GLN A 1 103 ? 9.126 18.859 -3.298 1.00 71.69 103 GLN A CA 1
ATOM 836 C C . GLN A 1 103 ? 8.843 17.403 -3.672 1.00 71.69 103 GLN A C 1
ATOM 838 O O . GLN A 1 103 ? 7.749 16.897 -3.406 1.00 71.69 103 GLN A O 1
ATOM 843 N N . ARG A 1 104 ? 9.841 16.706 -4.231 1.00 80.81 104 ARG A N 1
ATOM 844 C CA . ARG A 1 104 ? 9.723 15.285 -4.582 1.00 80.81 104 ARG A CA 1
ATOM 845 C C . ARG A 1 104 ? 9.490 14.417 -3.340 1.00 80.81 104 ARG A C 1
ATOM 847 O O . ARG A 1 104 ? 8.599 13.569 -3.356 1.00 80.81 104 ARG A O 1
ATOM 854 N N . LEU A 1 105 ? 10.229 14.664 -2.256 1.00 79.75 105 LEU A N 1
ATOM 855 C CA . LEU A 1 105 ? 10.054 13.977 -0.973 1.00 79.75 105 LEU A CA 1
ATOM 856 C C . LEU A 1 105 ? 8.676 14.253 -0.362 1.00 79.75 105 LEU A C 1
ATOM 858 O O . LEU A 1 105 ? 7.989 13.316 0.035 1.00 79.75 105 LEU A O 1
ATOM 862 N N . SER A 1 106 ? 8.238 15.514 -0.344 1.00 80.88 106 SER A N 1
ATOM 863 C CA . SER A 1 106 ? 6.903 15.897 0.133 1.00 80.88 106 SER A CA 1
ATOM 864 C C . SER A 1 106 ? 5.800 15.138 -0.607 1.00 80.88 106 SER A C 1
ATOM 866 O O . SER A 1 106 ? 4.930 14.528 0.016 1.00 80.88 106 SER A O 1
ATOM 868 N N . LYS A 1 107 ? 5.884 15.083 -1.941 1.00 85.25 107 LYS A N 1
ATOM 869 C CA . LYS A 1 107 ? 4.926 14.344 -2.767 1.00 85.25 107 LYS A CA 1
ATOM 870 C C . LYS A 1 107 ? 4.966 12.837 -2.491 1.00 85.25 107 LYS A C 1
ATOM 872 O O . LYS A 1 107 ? 3.909 12.217 -2.408 1.00 85.25 107 LYS A O 1
ATOM 877 N N . LYS A 1 108 ? 6.154 12.254 -2.285 1.00 85.56 108 LYS A N 1
ATOM 878 C CA . LYS A 1 108 ? 6.315 10.844 -1.880 1.00 85.56 108 LYS A CA 1
ATOM 879 C C . LYS A 1 108 ? 5.631 10.558 -0.546 1.00 85.56 108 LYS A C 1
ATOM 881 O O . LYS A 1 108 ? 4.869 9.602 -0.459 1.00 85.56 108 LYS A O 1
ATOM 886 N N . ILE A 1 109 ? 5.841 11.410 0.455 1.00 84.81 109 ILE A N 1
ATOM 887 C CA . ILE A 1 109 ? 5.224 11.278 1.782 1.00 84.81 109 ILE A CA 1
ATOM 888 C C . ILE A 1 109 ? 3.698 11.384 1.687 1.00 84.81 109 ILE A C 1
ATOM 890 O O . ILE A 1 109 ? 2.992 10.558 2.258 1.00 84.81 109 ILE A O 1
ATOM 894 N N . GLN A 1 110 ? 3.178 12.343 0.916 1.00 86.69 110 GLN A N 1
ATOM 895 C CA . GLN A 1 110 ? 1.735 12.489 0.689 1.00 86.69 110 GLN A CA 1
ATOM 896 C C . GLN A 1 110 ? 1.126 11.261 0.004 1.00 86.69 110 GLN A C 1
ATOM 898 O O . GLN A 1 110 ? 0.083 10.770 0.432 1.00 86.69 110 GLN A O 1
ATOM 903 N N . ASN A 1 111 ? 1.782 10.748 -1.039 1.00 90.50 111 ASN A N 1
ATOM 904 C CA . ASN A 1 111 ? 1.310 9.573 -1.763 1.00 90.50 111 ASN A CA 1
ATOM 905 C C . ASN A 1 111 ? 1.346 8.308 -0.887 1.00 90.50 111 ASN A C 1
ATOM 907 O O . ASN A 1 111 ? 0.402 7.522 -0.926 1.00 90.50 111 ASN A O 1
ATOM 911 N N . LEU A 1 112 ? 2.402 8.123 -0.085 1.00 88.31 112 LEU A N 1
ATOM 912 C CA . LEU A 1 112 ? 2.510 7.015 0.870 1.00 88.31 112 LEU A CA 1
ATOM 913 C C . LEU A 1 112 ? 1.425 7.095 1.944 1.00 88.31 112 LEU A C 1
ATOM 915 O O . LEU A 1 112 ? 0.745 6.108 2.193 1.00 88.31 112 LEU A O 1
ATOM 919 N N . HIS A 1 113 ? 1.210 8.274 2.529 1.00 86.75 113 HIS A N 1
ATOM 920 C CA . HIS A 1 113 ? 0.148 8.491 3.509 1.00 86.75 113 HIS A CA 1
ATOM 921 C C . HIS A 1 113 ? -1.239 8.172 2.930 1.00 86.75 113 HIS A C 1
ATOM 923 O O . HIS A 1 113 ? -2.019 7.460 3.555 1.00 86.75 113 HIS A O 1
ATOM 929 N N . GLY A 1 114 ? -1.534 8.650 1.714 1.00 88.06 114 GLY A N 1
ATOM 930 C CA . GLY A 1 114 ? -2.788 8.332 1.027 1.00 88.06 114 GLY A CA 1
ATOM 931 C C . GLY A 1 114 ? -2.933 6.837 0.734 1.00 88.06 114 GLY A C 1
ATOM 932 O O . GLY A 1 114 ? -3.997 6.268 0.943 1.00 88.06 114 GLY A O 1
ATOM 933 N N . ALA A 1 115 ? -1.852 6.169 0.319 1.00 89.25 115 ALA A N 1
ATOM 934 C CA . ALA A 1 115 ? -1.859 4.721 0.138 1.00 89.25 115 ALA A CA 1
ATOM 935 C C . ALA A 1 115 ? -2.138 3.979 1.456 1.00 89.25 115 ALA A C 1
ATOM 937 O O . ALA A 1 115 ? -2.953 3.065 1.454 1.00 89.25 115 ALA A O 1
ATOM 938 N N . ILE A 1 116 ? -1.521 4.390 2.569 1.00 86.69 116 ILE A N 1
ATOM 939 C CA . ILE A 1 116 ? -1.740 3.794 3.894 1.00 86.69 116 ILE A CA 1
ATOM 940 C C . ILE A 1 116 ? -3.212 3.894 4.300 1.00 86.69 116 ILE A C 1
ATOM 942 O O . ILE A 1 116 ? -3.819 2.871 4.595 1.00 86.69 116 ILE A O 1
ATOM 946 N N . ILE A 1 117 ? -3.790 5.096 4.243 1.00 85.12 117 ILE A N 1
ATOM 947 C CA . ILE A 1 117 ? -5.183 5.333 4.649 1.00 85.12 117 ILE A CA 1
ATOM 948 C C . ILE A 1 117 ? -6.175 4.583 3.757 1.00 85.12 117 ILE A C 1
ATOM 950 O O . ILE A 1 117 ? -7.155 4.031 4.252 1.00 85.12 117 ILE A O 1
ATOM 954 N N . ASP A 1 118 ? -5.945 4.577 2.445 1.00 83.94 118 ASP A N 1
ATOM 955 C CA . ASP A 1 118 ? -6.927 4.040 1.506 1.00 83.94 118 ASP A CA 1
ATOM 956 C C . ASP A 1 118 ? -6.861 2.515 1.353 1.00 83.94 118 ASP A C 1
ATOM 958 O O . ASP A 1 118 ? -7.841 1.899 0.931 1.00 83.94 118 ASP A O 1
ATOM 962 N N . ILE A 1 119 ? -5.680 1.921 1.550 1.00 80.44 119 ILE A N 1
ATOM 963 C CA . ILE A 1 119 ? -5.418 0.515 1.210 1.00 80.44 119 ILE A CA 1
ATOM 964 C C . ILE A 1 119 ? -5.306 -0.349 2.457 1.00 80.44 119 ILE A C 1
ATOM 966 O O . ILE A 1 119 ? -5.793 -1.482 2.451 1.00 80.44 119 ILE A O 1
ATOM 970 N N . PHE A 1 120 ? -4.640 0.146 3.498 1.00 79.44 120 PHE A N 1
ATOM 971 C CA . PHE A 1 120 ? -4.356 -0.671 4.662 1.00 79.44 120 PHE A CA 1
ATOM 972 C C . PHE A 1 120 ? -5.453 -0.498 5.707 1.00 79.44 120 PHE A C 1
ATOM 974 O O . PHE A 1 120 ? -5.808 0.629 6.059 1.00 79.44 120 PHE A O 1
ATOM 981 N N . PRO A 1 121 ? -5.999 -1.607 6.225 1.00 78.25 121 PRO A N 1
ATOM 982 C CA . PRO A 1 121 ? -6.948 -1.521 7.313 1.00 78.25 121 PRO A CA 1
ATOM 983 C C . PRO A 1 121 ? -6.325 -0.848 8.550 1.00 78.25 121 PRO A C 1
ATOM 985 O O . PRO A 1 121 ? -5.116 -0.962 8.778 1.00 78.25 121 PRO A O 1
ATOM 988 N N . PRO A 1 122 ? -7.139 -0.207 9.406 1.00 80.31 122 PRO A N 1
ATOM 989 C CA . PRO A 1 122 ? -6.689 0.248 10.716 1.00 80.31 122 PRO A CA 1
ATOM 990 C C . PRO A 1 122 ? -6.107 -0.908 11.537 1.00 80.31 122 PRO A C 1
ATOM 992 O O . PRO A 1 122 ? -6.601 -2.032 11.453 1.00 80.31 122 PRO A O 1
ATOM 995 N N . ILE A 1 123 ? -5.135 -0.622 12.412 1.00 77.00 123 ILE A N 1
ATOM 996 C CA . ILE A 1 123 ? -4.490 -1.637 13.271 1.00 77.00 123 ILE A CA 1
ATOM 997 C C . ILE A 1 123 ? -5.492 -2.475 14.081 1.00 77.00 123 ILE A C 1
ATOM 999 O O . ILE A 1 123 ? -5.280 -3.664 14.306 1.00 77.00 123 ILE A O 1
ATOM 1003 N N . PHE A 1 124 ? -6.609 -1.874 14.491 1.00 73.31 124 PHE A N 1
ATOM 1004 C CA . PHE A 1 124 ? -7.650 -2.563 15.249 1.00 73.31 124 PHE A CA 1
ATOM 1005 C C . PHE A 1 124 ? -8.482 -3.526 14.402 1.00 73.31 124 PHE A C 1
ATOM 1007 O O . PHE A 1 124 ? -9.065 -4.460 14.944 1.00 73.31 124 PHE A O 1
ATOM 1014 N N . PHE A 1 125 ? -8.531 -3.330 13.087 1.00 78.19 125 PHE A N 1
ATOM 1015 C CA . PHE A 1 125 ? -9.376 -4.088 12.170 1.00 78.19 125 PHE A CA 1
ATOM 1016 C C . PHE A 1 125 ? -8.568 -4.602 10.982 1.00 78.19 125 PHE A C 1
ATOM 1018 O O . PHE A 1 125 ? -8.914 -4.236 9.863 1.00 78.19 125 PHE A O 1
ATOM 1025 N N . PRO A 1 126 ? -7.521 -5.428 11.183 1.00 70.06 126 PRO A N 1
ATOM 1026 C CA . PRO A 1 126 ? -6.565 -5.813 10.144 1.00 70.06 126 PRO A CA 1
ATOM 1027 C C . PRO A 1 126 ? -7.145 -6.842 9.155 1.00 70.06 126 PRO A C 1
ATOM 1029 O O . PRO A 1 126 ? -6.508 -7.840 8.827 1.00 70.06 126 PRO A O 1
ATOM 1032 N N . ASP A 1 127 ? -8.379 -6.631 8.706 1.00 73.06 127 ASP A N 1
ATOM 1033 C CA . ASP A 1 127 ? -9.055 -7.466 7.730 1.00 73.06 127 ASP A CA 1
ATOM 1034 C C . ASP A 1 127 ? -8.661 -7.013 6.324 1.00 73.06 127 ASP A C 1
ATOM 1036 O O . ASP A 1 127 ? -9.273 -6.129 5.718 1.00 73.06 127 ASP A O 1
ATOM 1040 N N . LEU A 1 128 ? -7.570 -7.594 5.829 1.00 71.44 128 LEU A N 1
ATOM 1041 C CA . LEU A 1 128 ? -7.181 -7.491 4.434 1.00 71.44 128 LEU A CA 1
ATOM 1042 C C . LEU A 1 128 ? -7.559 -8.800 3.742 1.00 71.44 128 LEU A C 1
ATOM 1044 O O . LEU A 1 128 ? -6.895 -9.820 3.920 1.00 71.44 128 LEU A O 1
ATOM 1048 N N . GLN A 1 129 ? -8.624 -8.762 2.942 1.00 78.56 129 GLN A N 1
ATOM 1049 C CA . GLN A 1 129 ? -9.090 -9.924 2.188 1.00 78.56 129 GLN A CA 1
ATOM 1050 C C . GLN A 1 129 ? -7.969 -10.463 1.291 1.00 78.56 129 GLN A C 1
ATOM 1052 O O . GLN A 1 129 ? -7.549 -9.788 0.347 1.00 78.56 129 GLN A O 1
ATOM 1057 N N . ILE A 1 130 ? -7.506 -11.685 1.572 1.00 83.19 130 ILE A N 1
ATOM 1058 C CA . ILE A 1 130 ? -6.391 -12.319 0.854 1.00 83.19 130 ILE A CA 1
ATOM 1059 C C . ILE A 1 130 ? -6.686 -12.487 -0.644 1.00 83.19 130 ILE A C 1
ATOM 1061 O O . ILE A 1 130 ? -5.775 -12.407 -1.465 1.00 83.19 130 ILE A O 1
ATOM 1065 N N . ASP A 1 131 ? -7.962 -12.594 -1.018 1.00 83.81 131 ASP A N 1
ATOM 1066 C CA . ASP A 1 131 ? -8.420 -12.664 -2.411 1.00 83.81 131 ASP A CA 1
ATOM 1067 C C . ASP A 1 131 ? -8.096 -11.397 -3.207 1.00 83.81 131 ASP A C 1
ATOM 1069 O O . ASP A 1 131 ? -7.925 -11.437 -4.424 1.00 83.81 131 ASP A O 1
ATOM 1073 N N . ARG A 1 132 ? -7.954 -10.257 -2.521 1.00 83.31 132 ARG A N 1
ATOM 1074 C CA . ARG A 1 132 ? -7.535 -8.994 -3.140 1.00 83.31 132 ARG A CA 1
ATOM 1075 C C . ARG A 1 132 ? -6.028 -8.929 -3.351 1.00 83.31 132 ARG A C 1
ATOM 1077 O O . ARG A 1 132 ? -5.562 -8.036 -4.053 1.00 83.31 132 ARG A O 1
ATOM 1084 N N . PHE A 1 133 ? -5.257 -9.858 -2.786 1.00 87.69 133 PHE A N 1
ATOM 1085 C CA . PHE A 1 133 ? -3.816 -9.943 -2.987 1.00 87.69 133 PHE A CA 1
ATOM 1086 C C . PHE A 1 133 ? -3.514 -10.578 -4.352 1.00 87.69 133 PHE A C 1
ATOM 1088 O O . PHE A 1 133 ? -3.107 -11.736 -4.472 1.00 87.69 133 PHE A O 1
ATOM 1095 N N . ILE A 1 134 ? -3.739 -9.795 -5.407 1.00 92.56 134 ILE A N 1
ATOM 1096 C CA . ILE A 1 134 ? -3.474 -10.127 -6.812 1.00 92.56 134 ILE A CA 1
ATOM 1097 C C . ILE A 1 134 ? -2.524 -9.091 -7.434 1.00 92.56 134 ILE A C 1
ATOM 1099 O O . ILE A 1 134 ? -2.394 -7.983 -6.909 1.00 92.56 134 ILE A O 1
ATOM 1103 N N . PRO A 1 135 ? -1.879 -9.376 -8.575 1.00 95.31 135 PRO A N 1
ATOM 1104 C CA . PRO A 1 135 ? -0.939 -8.435 -9.188 1.00 95.31 135 PRO A CA 1
ATOM 1105 C C . PRO A 1 135 ? -1.535 -7.058 -9.503 1.00 95.31 135 PRO A C 1
ATOM 1107 O O . PRO A 1 135 ? -0.839 -6.046 -9.410 1.00 95.31 135 PRO A O 1
ATOM 1110 N N . ASP A 1 136 ? -2.832 -6.982 -9.805 1.00 94.25 136 ASP A N 1
ATOM 1111 C CA . ASP A 1 136 ? -3.507 -5.701 -10.025 1.00 94.25 136 ASP A CA 1
ATOM 1112 C C . ASP A 1 136 ? -3.611 -4.847 -8.758 1.00 94.25 136 ASP A C 1
ATOM 1114 O O . ASP A 1 136 ? -3.566 -3.620 -8.851 1.00 94.25 136 ASP A O 1
ATOM 1118 N N . PHE A 1 137 ? -3.659 -5.456 -7.572 1.00 91.44 137 PHE A N 1
ATOM 1119 C CA . PHE A 1 137 ? -3.549 -4.728 -6.310 1.00 91.44 137 PHE A CA 1
ATOM 1120 C C . PHE A 1 137 ? -2.164 -4.087 -6.160 1.00 91.44 137 PHE A C 1
ATOM 1122 O O . PHE A 1 137 ? -2.060 -2.904 -5.835 1.00 91.44 137 PHE A O 1
ATOM 1129 N N . ALA A 1 138 ? -1.093 -4.808 -6.502 1.00 92.62 138 ALA A N 1
ATOM 1130 C CA . ALA A 1 138 ? 0.262 -4.254 -6.487 1.00 92.62 138 ALA A CA 1
ATOM 1131 C C . ALA A 1 138 ? 0.438 -3.109 -7.499 1.00 92.62 138 ALA A C 1
ATOM 1133 O O . ALA A 1 138 ? 1.052 -2.088 -7.184 1.00 92.62 138 ALA A O 1
ATOM 1134 N N . LYS A 1 139 ? -0.148 -3.228 -8.698 1.00 94.56 139 LYS A N 1
ATOM 1135 C CA . LYS A 1 139 ? -0.165 -2.136 -9.686 1.00 94.56 139 LYS A CA 1
ATOM 1136 C C . LYS A 1 139 ? -0.925 -0.914 -9.175 1.00 94.56 139 LYS A C 1
ATOM 1138 O O . LYS A 1 139 ? -0.466 0.207 -9.383 1.00 94.56 139 LYS A O 1
ATOM 1143 N N . GLN A 1 140 ? -2.062 -1.108 -8.504 1.00 92.69 140 GLN A N 1
ATOM 1144 C CA . GLN A 1 140 ? -2.826 -0.019 -7.886 1.00 92.69 140 GLN A CA 1
ATOM 1145 C C . GLN A 1 140 ? -2.016 0.682 -6.792 1.00 92.69 140 GLN A C 1
ATOM 1147 O O . GLN A 1 140 ? -1.937 1.912 -6.789 1.00 92.69 140 GLN A O 1
ATOM 1152 N N . LEU A 1 141 ? -1.357 -0.085 -5.921 1.00 92.62 141 LEU A N 1
ATOM 1153 C CA . LEU A 1 141 ? -0.471 0.446 -4.889 1.00 92.62 141 LEU A CA 1
ATOM 1154 C C . LEU A 1 141 ? 0.668 1.267 -5.511 1.00 92.62 141 LEU A C 1
ATOM 1156 O O . LEU A 1 141 ? 0.858 2.433 -5.163 1.00 92.62 141 LEU A O 1
ATOM 1160 N N . HIS A 1 142 ? 1.365 0.709 -6.503 1.00 94.75 142 HIS A N 1
ATOM 1161 C CA . HIS A 1 142 ? 2.440 1.406 -7.207 1.00 94.75 142 HIS A CA 1
ATOM 1162 C C . HIS A 1 142 ? 1.939 2.660 -7.941 1.00 94.75 142 HIS A C 1
ATOM 1164 O O . HIS A 1 142 ? 2.633 3.674 -7.974 1.00 94.75 142 HIS A O 1
ATOM 1170 N N . ARG A 1 143 ? 0.725 2.636 -8.506 1.00 95.06 143 ARG A N 1
ATOM 1171 C CA . ARG A 1 143 ? 0.099 3.817 -9.117 1.00 95.06 143 ARG A CA 1
ATOM 1172 C C . ARG A 1 143 ? -0.133 4.920 -8.091 1.00 95.06 143 ARG A C 1
ATOM 1174 O O . ARG A 1 143 ? 0.215 6.063 -8.370 1.00 95.06 143 ARG A O 1
ATOM 1181 N N . LYS A 1 144 ? -0.687 4.595 -6.915 1.00 93.31 144 LYS A N 1
ATOM 1182 C CA . LYS A 1 144 ? -0.915 5.581 -5.846 1.00 93.31 144 LYS A CA 1
ATOM 1183 C C . LYS A 1 144 ? 0.397 6.171 -5.343 1.00 93.31 144 LYS A C 1
ATOM 1185 O O . LYS A 1 144 ? 0.541 7.390 -5.329 1.00 93.31 144 LYS A O 1
ATOM 1190 N N . ILE A 1 145 ? 1.367 5.321 -5.009 1.00 91.88 145 ILE A N 1
ATOM 1191 C CA . ILE A 1 145 ? 2.671 5.753 -4.487 1.00 91.88 145 ILE A CA 1
ATOM 1192 C C . ILE A 1 145 ? 3.440 6.567 -5.538 1.00 91.88 145 ILE A C 1
ATOM 1194 O O . ILE A 1 145 ? 3.992 7.622 -5.229 1.00 91.88 145 ILE A O 1
ATOM 1198 N N . GLY A 1 146 ? 3.448 6.118 -6.794 1.00 92.69 146 GLY A N 1
ATOM 1199 C CA . GLY A 1 146 ? 4.190 6.740 -7.890 1.00 92.69 146 GLY A CA 1
ATOM 1200 C C . GLY A 1 146 ? 3.517 7.958 -8.530 1.00 92.69 146 GLY A C 1
ATOM 1201 O O . GLY A 1 146 ? 4.131 8.588 -9.391 1.00 92.69 146 GLY A O 1
ATOM 1202 N N . ASN A 1 147 ? 2.289 8.313 -8.142 1.00 92.69 147 ASN A N 1
ATOM 1203 C CA . ASN A 1 147 ? 1.514 9.368 -8.796 1.00 92.69 147 ASN A CA 1
ATOM 1204 C C . ASN A 1 147 ? 2.239 10.730 -8.787 1.00 92.69 147 ASN A C 1
ATOM 1206 O O . ASN A 1 147 ? 2.520 11.298 -7.730 1.00 92.69 147 ASN A O 1
ATOM 1210 N N . GLY A 1 148 ? 2.540 11.272 -9.969 1.00 89.00 148 GLY A N 1
ATOM 1211 C CA . GLY A 1 148 ? 3.299 12.521 -10.116 1.00 89.00 148 GLY A CA 1
ATOM 1212 C C . GLY A 1 148 ? 4.788 12.420 -9.747 1.00 89.00 148 GLY A C 1
ATOM 1213 O O . GLY A 1 148 ? 5.476 13.435 -9.735 1.00 89.00 148 GLY A O 1
ATOM 1214 N N . LEU A 1 149 ? 5.294 11.216 -9.451 1.00 90.25 149 LEU A N 1
ATOM 1215 C CA . LEU A 1 149 ? 6.712 10.928 -9.186 1.00 90.25 149 LEU A CA 1
ATOM 1216 C C . LEU A 1 149 ? 7.354 10.069 -10.277 1.00 90.25 149 LEU A C 1
ATOM 1218 O O . LEU A 1 149 ? 8.564 10.171 -10.500 1.00 90.25 149 LEU A O 1
ATOM 1222 N N . ILE A 1 150 ? 6.551 9.203 -10.898 1.00 90.50 150 ILE A N 1
ATOM 1223 C CA . ILE A 1 150 ? 6.930 8.226 -11.917 1.00 90.50 150 ILE A CA 1
ATOM 1224 C C . ILE A 1 150 ? 5.917 8.344 -13.058 1.00 90.50 150 ILE A C 1
ATOM 1226 O O . ILE A 1 150 ? 4.712 8.300 -12.819 1.00 90.50 150 ILE A O 1
ATOM 1230 N N . LYS A 1 151 ? 6.403 8.481 -14.296 1.00 90.94 151 LYS A N 1
ATOM 1231 C CA . LYS A 1 151 ? 5.553 8.651 -15.486 1.00 90.94 151 LYS A CA 1
ATOM 1232 C C . LYS A 1 151 ? 4.631 7.448 -15.718 1.00 90.94 151 LYS A C 1
ATOM 1234 O O . LYS A 1 151 ? 3.438 7.623 -15.929 1.00 90.94 151 LYS A O 1
ATOM 1239 N N . ASP A 1 152 ? 5.175 6.240 -15.594 1.00 92.06 152 ASP A N 1
ATOM 1240 C CA . ASP A 1 152 ? 4.477 4.989 -15.919 1.00 92.06 152 ASP A CA 1
ATOM 1241 C C . ASP A 1 152 ? 3.996 4.255 -14.651 1.00 92.06 152 ASP A C 1
ATOM 1243 O O . ASP A 1 152 ? 4.069 3.030 -14.528 1.00 92.06 152 ASP A O 1
ATOM 1247 N N . ALA A 1 153 ? 3.538 5.012 -13.648 1.00 93.81 153 ALA A N 1
ATOM 1248 C CA . ALA A 1 153 ? 3.142 4.460 -12.359 1.00 93.81 153 ALA A CA 1
ATOM 1249 C C . ALA A 1 153 ? 1.974 3.458 -12.486 1.00 93.81 153 ALA A C 1
ATOM 1251 O O . ALA A 1 153 ? 0.856 3.793 -12.876 1.00 93.81 153 ALA A O 1
ATOM 1252 N N . GLY A 1 154 ? 2.234 2.210 -12.095 1.00 95.06 154 GLY A N 1
ATOM 1253 C CA . GLY A 1 154 ? 1.261 1.114 -12.098 1.00 95.06 154 GLY A CA 1
ATOM 1254 C C . GLY A 1 154 ? 1.380 0.216 -13.327 1.00 95.06 154 GLY A C 1
ATOM 1255 O O . GLY A 1 154 ? 0.554 -0.675 -13.503 1.00 95.06 154 GLY A O 1
ATOM 1256 N N . GLN A 1 155 ? 2.393 0.446 -14.163 1.00 95.75 155 GLN A N 1
ATOM 1257 C CA . GLN A 1 155 ? 2.778 -0.436 -15.254 1.00 95.75 155 GLN A CA 1
ATOM 1258 C C . GLN A 1 155 ? 4.012 -1.249 -14.870 1.00 95.75 155 GLN A C 1
ATOM 1260 O O . GLN A 1 155 ? 4.838 -0.815 -14.063 1.00 95.75 155 GLN A O 1
ATOM 1265 N N . TYR A 1 156 ? 4.152 -2.431 -15.467 1.00 95.44 156 TYR A N 1
ATOM 1266 C CA . TYR A 1 156 ? 5.421 -3.145 -15.407 1.00 95.44 156 TYR A CA 1
ATOM 1267 C C . TYR A 1 156 ? 6.476 -2.397 -16.212 1.00 95.44 156 TYR A C 1
ATOM 1269 O O . TYR A 1 156 ? 6.183 -1.760 -17.226 1.00 95.44 156 TYR A O 1
ATOM 1277 N N . ARG A 1 157 ? 7.729 -2.498 -15.772 1.00 93.00 157 ARG A N 1
ATOM 1278 C CA . ARG A 1 157 ? 8.838 -1.948 -16.544 1.00 93.00 157 ARG A CA 1
ATOM 1279 C C . ARG A 1 157 ? 8.964 -2.664 -17.885 1.00 93.00 157 ARG A C 1
ATOM 1281 O O . ARG A 1 157 ? 8.800 -3.875 -17.978 1.00 93.00 157 ARG A O 1
ATOM 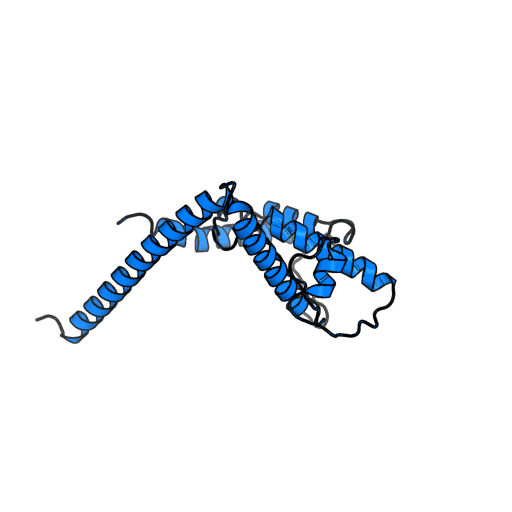1288 N N . THR A 1 158 ? 9.355 -1.902 -18.894 1.00 93.44 158 THR A N 1
ATOM 1289 C CA . THR A 1 158 ? 9.603 -2.388 -20.257 1.00 93.44 158 THR A CA 1
ATOM 1290 C C . THR A 1 158 ? 11.090 -2.515 -20.576 1.00 93.44 158 THR A C 1
ATOM 1292 O O . THR A 1 158 ? 11.460 -3.080 -21.599 1.00 93.44 158 THR A O 1
ATOM 1295 N N . LYS A 1 159 ? 11.958 -2.005 -19.693 1.00 92.69 159 LYS A N 1
ATOM 1296 C CA . LYS A 1 159 ? 13.413 -1.977 -19.870 1.00 92.69 159 LYS A CA 1
ATOM 1297 C C . LYS A 1 159 ? 14.113 -2.979 -18.953 1.00 92.69 159 LYS A C 1
ATOM 1299 O O . LYS A 1 159 ? 13.643 -3.277 -17.848 1.00 92.69 159 LYS A O 1
ATOM 1304 N N . PHE A 1 160 ? 15.258 -3.470 -19.414 1.00 92.19 160 PHE A N 1
ATOM 1305 C CA . PHE A 1 160 ? 16.197 -4.226 -18.593 1.00 92.19 160 PHE A CA 1
ATOM 1306 C C . PHE A 1 160 ? 16.871 -3.286 -17.598 1.00 92.19 160 PHE A C 1
ATOM 1308 O O . PHE A 1 160 ? 17.330 -2.208 -17.971 1.00 92.19 160 PHE A O 1
ATOM 1315 N N . VAL A 1 161 ? 16.883 -3.680 -16.327 1.00 89.12 161 VAL A N 1
ATOM 1316 C CA . VAL A 1 161 ? 17.462 -2.901 -15.229 1.00 89.12 161 VAL A CA 1
ATOM 1317 C C . VAL A 1 161 ? 18.142 -3.849 -14.245 1.00 89.12 161 VAL A C 1
ATOM 1319 O O . VAL A 1 161 ? 17.753 -5.014 -14.140 1.00 89.12 161 VAL A O 1
ATOM 1322 N N . LYS A 1 162 ? 19.139 -3.345 -13.520 1.00 90.56 162 LYS A N 1
ATOM 1323 C CA . LYS A 1 162 ? 19.814 -4.054 -12.429 1.00 90.56 162 LYS A CA 1
ATOM 1324 C C . LYS A 1 162 ? 19.645 -3.303 -11.115 1.00 90.56 162 LYS A C 1
ATOM 1326 O O . LYS A 1 162 ? 19.348 -2.104 -11.135 1.00 90.56 162 LYS A O 1
ATOM 1331 N N . ALA A 1 163 ? 19.793 -4.004 -9.997 1.00 86.75 163 ALA A N 1
ATOM 1332 C CA . ALA A 1 163 ? 19.826 -3.366 -8.690 1.00 86.75 163 ALA A CA 1
ATOM 1333 C C . ALA A 1 163 ? 20.985 -2.356 -8.623 1.00 86.75 163 ALA A C 1
ATOM 1335 O O . ALA A 1 163 ? 22.036 -2.536 -9.242 1.00 86.75 163 ALA A O 1
ATOM 1336 N N . ALA A 1 164 ? 20.768 -1.240 -7.925 1.00 80.38 164 ALA A N 1
ATOM 1337 C CA . ALA A 1 164 ? 21.844 -0.286 -7.700 1.00 80.38 164 ALA A CA 1
ATOM 1338 C C . ALA A 1 164 ? 22.891 -0.946 -6.795 1.00 80.38 164 ALA A C 1
ATOM 1340 O O . ALA A 1 164 ? 22.518 -1.600 -5.831 1.00 80.38 164 ALA A O 1
ATOM 1341 N N . GLN A 1 165 ? 24.176 -0.755 -7.102 1.00 83.12 165 GLN A N 1
ATOM 1342 C CA . GLN A 1 165 ? 25.303 -1.263 -6.299 1.00 83.12 165 GLN A CA 1
ATOM 1343 C C . GLN A 1 165 ? 25.440 -2.796 -6.236 1.00 83.12 165 GLN A C 1
ATOM 1345 O O . GLN A 1 165 ? 26.299 -3.293 -5.517 1.00 83.12 165 GLN A O 1
ATOM 1350 N N . GLU A 1 166 ? 24.670 -3.540 -7.031 1.00 85.25 166 GLU A N 1
ATOM 1351 C CA . GLU A 1 166 ? 24.739 -5.000 -7.100 1.00 85.25 166 GLU A CA 1
ATOM 1352 C C . GLU A 1 166 ? 24.809 -5.475 -8.560 1.00 85.25 166 GLU A C 1
ATOM 1354 O O . GLU A 1 166 ? 24.361 -4.792 -9.489 1.00 85.25 166 GLU A O 1
ATOM 1359 N N . ASP A 1 167 ? 25.334 -6.684 -8.765 1.00 86.12 167 ASP A N 1
ATOM 1360 C CA . ASP A 1 167 ? 25.341 -7.354 -10.075 1.00 86.12 167 ASP A CA 1
ATOM 1361 C C . ASP A 1 167 ? 24.076 -8.184 -10.326 1.00 86.12 167 ASP A C 1
ATOM 1363 O O . ASP A 1 167 ? 23.955 -8.897 -11.324 1.00 86.12 167 ASP A O 1
ATOM 1367 N N . HIS A 1 168 ? 23.084 -8.056 -9.444 1.00 87.56 168 HIS A N 1
ATOM 1368 C CA . HIS A 1 168 ? 21.795 -8.695 -9.620 1.00 87.56 168 HIS A CA 1
ATOM 1369 C C . HIS A 1 168 ? 20.982 -7.995 -10.719 1.00 87.56 168 HIS A C 1
ATOM 1371 O O . HIS A 1 168 ? 20.474 -6.877 -10.560 1.00 87.56 168 HIS A O 1
ATOM 1377 N N . VAL A 1 169 ? 20.840 -8.677 -11.856 1.00 88.56 169 VAL A N 1
ATOM 1378 C CA . VAL A 1 169 ? 19.967 -8.253 -12.952 1.00 88.56 169 VAL A CA 1
ATOM 1379 C C . VAL A 1 169 ? 18.542 -8.686 -12.640 1.00 88.56 169 VAL A C 1
ATOM 1381 O O . VAL A 1 169 ? 18.268 -9.866 -12.421 1.00 88.56 169 VAL A O 1
ATOM 1384 N N . TYR A 1 170 ? 17.611 -7.734 -12.650 1.00 90.44 170 TYR A N 1
ATOM 1385 C CA . TYR A 1 170 ? 16.209 -8.070 -12.458 1.00 90.44 170 TYR A CA 1
ATOM 1386 C C . TYR A 1 170 ? 15.667 -8.848 -13.663 1.00 90.44 170 TYR A C 1
ATOM 1388 O O . TYR A 1 170 ? 16.110 -8.666 -14.794 1.00 90.44 170 TYR A O 1
ATOM 1396 N N . ILE A 1 171 ? 14.624 -9.647 -13.430 1.00 92.69 171 ILE A N 1
ATOM 1397 C CA . ILE A 1 171 ? 13.977 -10.509 -14.436 1.00 92.69 171 ILE A CA 1
ATOM 1398 C C . ILE A 1 171 ? 13.699 -9.815 -15.792 1.00 92.69 171 ILE A C 1
ATOM 1400 O O . ILE A 1 171 ? 13.425 -8.620 -15.860 1.00 92.69 171 ILE A O 1
ATOM 1404 N N . SER A 1 172 ? 13.727 -10.522 -16.914 1.00 94.50 172 SER A N 1
ATOM 1405 C CA . SER A 1 172 ? 13.429 -9.894 -18.211 1.00 94.50 172 SER A CA 1
ATOM 1406 C C . SER A 1 172 ? 12.010 -9.285 -18.259 1.00 94.50 172 SER A C 1
ATOM 1408 O O . SER A 1 172 ? 11.082 -9.890 -17.717 1.00 94.50 172 SER A O 1
ATOM 1410 N N . PRO A 1 173 ? 11.798 -8.110 -18.894 1.00 95.50 173 PRO A N 1
ATOM 1411 C CA . PRO A 1 173 ? 10.495 -7.432 -18.941 1.00 95.50 173 PRO A CA 1
ATOM 1412 C C . PRO A 1 173 ? 9.325 -8.301 -19.414 1.00 95.50 173 PRO A C 1
ATOM 1414 O O . PRO A 1 173 ? 8.240 -8.250 -18.840 1.00 95.50 173 PRO A O 1
ATOM 1417 N N . ASN A 1 174 ? 9.566 -9.139 -20.421 1.00 96.00 174 ASN A N 1
ATOM 1418 C CA . ASN A 1 174 ? 8.588 -10.067 -20.987 1.00 96.00 174 ASN A CA 1
ATOM 1419 C C . ASN A 1 174 ? 8.146 -11.175 -20.016 1.00 96.00 174 ASN A C 1
ATOM 1421 O O . ASN A 1 174 ? 7.089 -11.752 -20.227 1.00 96.00 174 ASN A O 1
ATOM 1425 N N . LEU A 1 175 ? 8.913 -11.449 -18.957 1.00 96.12 175 LEU A N 1
ATOM 1426 C CA . LEU A 1 175 ? 8.614 -12.489 -17.966 1.00 96.12 175 LEU A CA 1
ATOM 1427 C C . LEU A 1 175 ? 8.008 -11.929 -16.669 1.00 96.12 175 LEU A C 1
ATOM 1429 O O . LEU A 1 175 ? 7.621 -12.696 -15.787 1.00 96.12 175 LEU A O 1
ATOM 1433 N N . ILE A 1 176 ? 7.938 -10.599 -16.509 1.00 95.19 176 ILE A N 1
ATOM 1434 C CA . ILE A 1 176 ? 7.482 -9.976 -15.255 1.00 95.19 176 ILE A CA 1
ATOM 1435 C C . ILE A 1 176 ? 6.046 -10.378 -14.932 1.00 95.19 176 ILE A C 1
ATOM 1437 O O . ILE A 1 176 ? 5.760 -10.708 -13.784 1.00 95.19 176 ILE A O 1
ATOM 1441 N N . LYS A 1 177 ? 5.150 -10.334 -15.924 1.00 95.62 177 LYS A N 1
ATOM 1442 C CA . LYS A 1 177 ? 3.728 -10.622 -15.719 1.00 95.62 177 LYS A CA 1
ATOM 1443 C C . LYS A 1 177 ? 3.540 -12.042 -15.184 1.00 95.62 177 LYS A C 1
ATOM 1445 O O . LYS A 1 177 ? 3.034 -12.199 -14.079 1.00 95.62 177 LYS A O 1
ATOM 1450 N N . ASP A 1 178 ? 4.050 -13.032 -15.908 1.00 95.94 178 ASP A N 1
ATOM 1451 C CA . ASP A 1 178 ? 3.909 -14.446 -15.553 1.00 95.94 178 ASP A CA 1
ATOM 1452 C C . ASP A 1 178 ? 4.520 -14.743 -14.177 1.00 95.94 178 ASP A C 1
ATOM 1454 O O . ASP A 1 178 ? 3.958 -15.485 -13.364 1.00 95.94 178 ASP A O 1
ATOM 1458 N N . ARG A 1 179 ? 5.658 -14.104 -13.862 1.00 95.69 179 ARG A N 1
ATOM 1459 C CA . ARG A 1 179 ? 6.298 -14.267 -12.556 1.00 95.69 179 ARG A CA 1
ATOM 1460 C C . ARG A 1 179 ? 5.503 -13.619 -11.425 1.00 95.69 179 ARG A C 1
ATOM 1462 O O . ARG A 1 179 ? 5.453 -14.189 -10.338 1.00 95.69 179 ARG A O 1
ATOM 1469 N N . MET A 1 180 ? 4.890 -12.461 -11.662 1.00 95.38 180 MET A N 1
ATOM 1470 C CA . MET A 1 180 ? 4.014 -11.804 -10.690 1.00 95.38 180 MET A CA 1
ATOM 1471 C C . MET A 1 180 ? 2.740 -12.617 -10.459 1.00 95.38 180 MET A C 1
ATOM 1473 O O . MET A 1 180 ? 2.367 -12.817 -9.307 1.00 95.38 180 MET A O 1
ATOM 1477 N N . ASP A 1 181 ? 2.112 -13.140 -11.512 1.00 95.50 181 ASP A N 1
ATOM 1478 C CA . ASP A 1 181 ? 0.937 -14.012 -11.392 1.00 95.50 181 ASP A CA 1
ATOM 1479 C C . ASP A 1 181 ? 1.266 -15.245 -10.530 1.00 95.50 181 ASP A C 1
ATOM 1481 O O . ASP A 1 181 ? 0.560 -15.540 -9.561 1.00 95.50 181 ASP A O 1
ATOM 1485 N N . THR A 1 182 ? 2.412 -15.883 -10.800 1.00 96.00 182 THR A N 1
ATOM 1486 C CA . THR A 1 182 ? 2.919 -17.021 -10.015 1.00 96.00 182 THR A CA 1
ATOM 1487 C C . THR A 1 182 ? 3.161 -16.645 -8.550 1.00 96.00 182 THR A C 1
ATOM 1489 O O . THR A 1 182 ? 2.667 -17.320 -7.648 1.00 96.00 182 THR A O 1
ATOM 1492 N N . LEU A 1 183 ? 3.899 -15.556 -8.297 1.00 94.12 183 LEU A N 1
ATOM 1493 C CA . LEU A 1 183 ? 4.246 -15.108 -6.944 1.00 94.12 183 LEU A CA 1
ATOM 1494 C C . LEU A 1 183 ? 2.993 -14.839 -6.106 1.00 94.12 183 LEU A C 1
ATOM 1496 O O . LEU A 1 183 ? 2.891 -15.293 -4.969 1.00 94.12 183 LEU A O 1
ATOM 1500 N N . PHE A 1 184 ? 2.028 -14.113 -6.668 1.00 93.62 184 PHE A N 1
ATOM 1501 C CA . PHE A 1 184 ? 0.806 -13.774 -5.951 1.00 93.62 184 PHE A CA 1
ATOM 1502 C C . PHE A 1 184 ? -0.080 -15.005 -5.719 1.00 93.62 184 PHE A C 1
ATOM 1504 O O . PHE A 1 184 ? -0.696 -15.083 -4.659 1.00 93.62 184 PHE A O 1
ATOM 1511 N N . SER A 1 1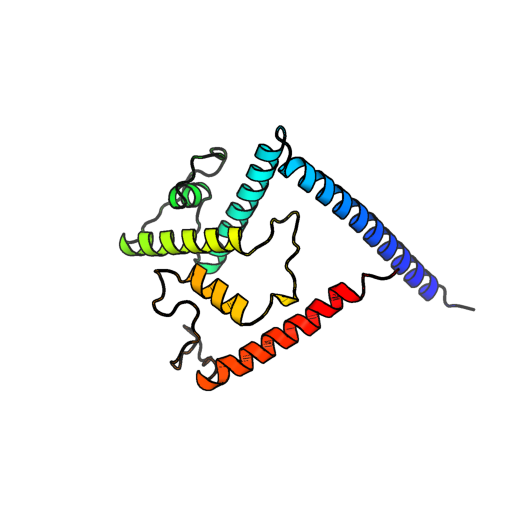85 ? -0.118 -15.979 -6.642 1.00 91.94 185 SER A N 1
ATOM 1512 C CA . SER A 1 185 ? -0.802 -17.264 -6.400 1.00 91.94 185 SER A CA 1
ATOM 1513 C C . SER A 1 185 ? -0.200 -18.000 -5.209 1.00 91.94 185 SER A C 1
ATOM 1515 O O . SER A 1 185 ? -0.910 -18.299 -4.253 1.00 91.94 185 SER A O 1
ATOM 1517 N N . GLN A 1 186 ? 1.125 -18.169 -5.201 1.00 92.25 186 GLN A N 1
ATOM 1518 C CA . GLN A 1 186 ? 1.841 -18.846 -4.118 1.00 92.25 186 GLN A CA 1
ATOM 1519 C C . GLN A 1 186 ? 1.642 -18.151 -2.767 1.00 92.25 186 GLN A C 1
ATOM 1521 O O . GLN A 1 186 ? 1.491 -18.809 -1.737 1.00 92.25 186 GLN A O 1
ATOM 1526 N N . CYS A 1 187 ? 1.621 -16.815 -2.747 1.00 89.12 187 CYS A N 1
ATOM 1527 C CA . CYS A 1 187 ? 1.289 -16.067 -1.540 1.00 89.12 187 CYS A CA 1
ATOM 1528 C C . CYS A 1 187 ? -0.139 -16.369 -1.069 1.00 89.12 187 CYS A C 1
ATOM 1530 O O . CYS A 1 187 ? -0.333 -16.650 0.112 1.00 89.12 187 CYS A O 1
ATOM 1532 N N . ARG A 1 188 ? -1.135 -16.332 -1.961 1.00 89.50 188 ARG A N 1
ATOM 1533 C CA . ARG A 1 188 ? -2.527 -16.614 -1.582 1.00 89.50 188 ARG A CA 1
ATOM 1534 C C . ARG A 1 188 ? -2.723 -18.048 -1.108 1.00 89.50 188 ARG A C 1
ATOM 1536 O O . ARG A 1 188 ? -3.429 -18.233 -0.131 1.00 89.50 188 ARG A O 1
ATOM 1543 N N . GLU A 1 189 ? -2.071 -19.030 -1.717 1.00 88.06 189 GLU A N 1
ATOM 1544 C CA . GLU A 1 189 ? -2.098 -20.424 -1.250 1.00 88.06 189 GLU A CA 1
ATOM 1545 C C . GL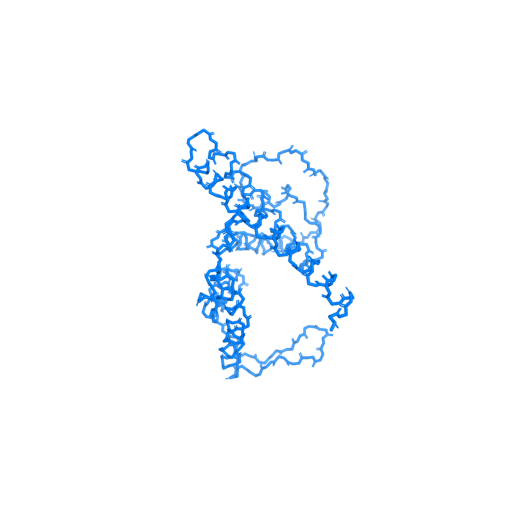U A 1 189 ? -1.510 -20.525 0.166 1.00 88.06 189 GLU A C 1
ATOM 1547 O O . GLU A 1 189 ? -2.196 -20.893 1.119 1.00 88.06 189 GLU A O 1
ATOM 1552 N N . LYS A 1 190 ? -0.271 -20.052 0.347 1.00 86.38 190 LYS A N 1
ATOM 1553 C CA . LYS A 1 190 ? 0.453 -20.147 1.623 1.00 86.38 190 LYS A CA 1
ATOM 1554 C C . LYS A 1 190 ? -0.221 -19.401 2.776 1.00 86.38 190 LYS A C 1
ATOM 1556 O O . LYS A 1 190 ? -0.140 -19.831 3.929 1.00 86.38 190 LYS A O 1
ATOM 1561 N N . PHE A 1 191 ? -0.801 -18.235 2.501 1.00 81.19 191 PHE A N 1
ATOM 1562 C CA . PHE A 1 191 ? -1.414 -17.395 3.530 1.00 81.19 191 PHE A CA 1
ATOM 1563 C C . PHE A 1 191 ? -2.924 -17.605 3.646 1.00 81.19 191 PHE A C 1
ATOM 1565 O O . PHE A 1 191 ? -3.442 -17.436 4.743 1.00 81.19 191 PHE A O 1
ATOM 1572 N N . GLY A 1 192 ? -3.613 -18.024 2.584 1.00 72.38 192 GLY A N 1
ATOM 1573 C CA . GLY A 1 192 ? -5.041 -18.351 2.590 1.00 72.38 192 GLY A CA 1
ATOM 1574 C C . GLY A 1 192 ? -5.357 -19.590 3.426 1.00 72.38 192 GLY A C 1
ATOM 1575 O O . GLY A 1 192 ? -6.296 -19.563 4.219 1.00 72.38 192 GLY A O 1
ATOM 1576 N N . GLU A 1 193 ? -4.511 -20.625 3.369 1.00 56.50 193 GLU A N 1
ATOM 1577 C CA . GLU A 1 193 ? -4.650 -21.834 4.202 1.00 56.50 193 GLU A CA 1
ATOM 1578 C C . GLU A 1 193 ? -4.570 -21.540 5.711 1.00 56.50 193 GLU A C 1
ATOM 1580 O O . GLU A 1 193 ? -5.222 -22.191 6.530 1.00 56.50 193 GLU A O 1
ATOM 1585 N N . ARG A 1 194 ? -3.830 -20.498 6.117 1.00 51.38 194 ARG A N 1
ATOM 1586 C CA . ARG A 1 194 ? -3.739 -20.094 7.532 1.00 51.38 194 ARG A CA 1
ATOM 1587 C C . ARG A 1 194 ? -5.043 -19.508 8.088 1.00 51.38 194 ARG A C 1
ATOM 1589 O O . ARG A 1 194 ? -5.178 -19.438 9.311 1.00 51.38 194 ARG A O 1
ATOM 1596 N N . PHE A 1 195 ? -5.988 -19.111 7.232 1.00 44.72 195 PHE A N 1
ATOM 1597 C CA . PHE A 1 195 ? -7.287 -18.567 7.642 1.00 44.72 195 PHE A CA 1
ATOM 1598 C C . PHE A 1 195 ? -8.421 -19.600 7.601 1.00 44.72 195 PHE A C 1
ATOM 1600 O O . PHE A 1 195 ? -9.392 -19.440 8.336 1.00 44.72 195 PHE A O 1
ATOM 1607 N N . THR A 1 196 ? -8.290 -20.684 6.831 1.00 42.38 196 THR A N 1
ATOM 1608 C CA . THR A 1 196 ? -9.268 -21.786 6.806 1.00 42.38 196 THR A CA 1
ATOM 1609 C C . THR A 1 196 ? -9.043 -22.812 7.920 1.00 42.38 196 THR A C 1
ATOM 1611 O O . THR A 1 196 ? -10.011 -23.296 8.498 1.00 42.38 196 THR A O 1
ATOM 1614 N N . VAL A 1 197 ? -7.798 -23.084 8.332 1.00 38.41 197 VAL A N 1
ATOM 1615 C CA . VAL A 1 197 ? -7.500 -24.126 9.346 1.00 38.41 197 VAL A CA 1
ATOM 1616 C C . VAL A 1 197 ? -7.799 -23.685 10.799 1.00 38.41 197 VAL A C 1
ATOM 1618 O O . VAL A 1 197 ? -7.726 -24.484 11.727 1.00 38.41 197 VAL A O 1
ATOM 1621 N N . ARG A 1 198 ? -8.201 -22.427 11.040 1.00 39.09 198 ARG A N 1
ATOM 1622 C CA . ARG A 1 198 ? -8.611 -21.924 12.376 1.00 39.09 198 ARG A CA 1
ATOM 1623 C C . ARG A 1 198 ? -10.115 -21.632 12.507 1.00 39.09 198 ARG A C 1
ATOM 1625 O O . ARG A 1 198 ? -10.520 -20.956 13.450 1.00 39.09 198 ARG A O 1
ATOM 1632 N N . GLY A 1 199 ? -10.926 -22.102 11.557 1.00 37.00 199 GLY A N 1
ATOM 1633 C CA . GLY A 1 199 ? -12.352 -21.776 11.442 1.00 37.00 199 GLY A CA 1
ATOM 1634 C C . GLY A 1 199 ? -13.340 -22.865 11.862 1.00 37.00 199 GLY A C 1
ATOM 1635 O O . GLY A 1 199 ? -14.536 -22.676 11.669 1.00 37.00 199 GLY A O 1
ATOM 1636 N N . SER A 1 200 ? -12.889 -23.987 12.416 1.00 33.69 200 SER A N 1
ATOM 1637 C CA . SER A 1 200 ? -13.795 -25.082 12.772 1.00 33.69 200 SER A CA 1
ATOM 1638 C C . SER A 1 200 ? -13.252 -25.888 13.938 1.00 33.69 200 SER A C 1
ATOM 1640 O O . SER A 1 200 ? -12.584 -26.880 13.688 1.00 33.69 200 SER A O 1
ATOM 1642 N N . TYR A 1 201 ? -13.519 -25.416 15.161 1.00 35.00 201 TYR A N 1
ATOM 1643 C CA . TYR A 1 201 ? -13.847 -26.188 16.371 1.00 35.00 201 TYR A CA 1
ATOM 1644 C C . TYR A 1 201 ? -14.540 -25.257 17.374 1.00 35.00 201 TYR A C 1
ATOM 1646 O O . TYR A 1 201 ? -14.020 -24.136 17.598 1.00 35.00 201 TYR A O 1
#

Radius of gyration: 22.81 Å; chains: 1; bounding box: 46×70×52 Å

pLDDT: mean 74.86, std 17.47, range [31.16, 96.12]

Sequence (201 aa):
MENPEQREEIRQGVVSSEIVCSNQKKIKHLQQAIKLAVNDKKDGLFWKGYIDLHFERYLLECVSAEGNIILSSSYIQKLLKKPCFLKIFCEQIFINCIQSDKQRLSKKIQNLHGAIIDIFPPIFFPDLQIDRFIPDFAKQLHRKIGNGLIKDAGQYRTKFVKAAQEDHVYISPNLIKDRMDTLFSQCREKFGERFTVRGSY

InterPro domains:
  IPR036597 Fido-like domain superfamily [G3DSA:1.10.3290.10] (60-196)
  IPR036597 Fido-like domain superfamily [SSF140931] (135-188)